Protein AF-A0A1B8UJ63-F1 (afdb_monomer_lite)

pLDDT: mean 90.49, std 11.65, range [42.25, 98.75]

Secondary structure (DSSP, 8-state):
-BTTTTBEEE--SS-S--EEE-HHHHHHHHTT-S-B-TTSPBBPS----SS-PPBTTS-HHHHTSPPPP--S-S-EE-HHHHGGGS-HHHHHHHHHHHHHHHHHHH-EETTT--HHHHHHHHHHHEE-SS---SHHHHHHHHHHHHTT-EEEEEEEE-GGG-EEETTEEEEEEEEEEEEEE-SSTT--STTTSS--TTB-------BT-EEEEEEEEEEE--SS-TTTT-EEETT--TTBTTSEEEEE--

Structure (mmCIF, N/CA/C/O backbone):
data_AF-A0A1B8UJ63-F1
#
_entry.id   AF-A0A1B8UJ63-F1
#
loop_
_atom_site.group_PDB
_atom_site.id
_atom_site.type_symbol
_atom_site.label_atom_id
_atom_site.label_alt_id
_atom_site.label_comp_id
_atom_site.label_asym_id
_atom_site.label_entity_id
_atom_site.label_seq_id
_atom_site.pdbx_PDB_ins_code
_atom_site.Cartn_x
_atom_site.Cartn_y
_atom_site.Cartn_z
_atom_site.occupancy
_atom_site.B_iso_or_equiv
_atom_site.auth_seq_id
_atom_site.auth_comp_id
_atom_site.auth_asym_id
_atom_site.auth_atom_id
_atom_site.pdbx_PDB_model_num
ATOM 1 N N . MET A 1 1 ? 30.606 -6.209 5.013 1.00 42.25 1 MET A N 1
ATOM 2 C CA . MET A 1 1 ? 30.336 -7.626 4.690 1.00 42.25 1 MET A CA 1
ATOM 3 C C . MET A 1 1 ? 29.459 -8.193 5.791 1.00 42.25 1 MET A C 1
ATOM 5 O O . MET A 1 1 ? 29.717 -7.874 6.942 1.00 42.25 1 MET A O 1
ATOM 9 N N . SER A 1 2 ? 28.414 -8.959 5.465 1.00 42.31 2 SER A N 1
ATOM 10 C CA . SER A 1 2 ? 27.745 -9.794 6.472 1.00 42.31 2 SER A CA 1
ATOM 11 C C . SER A 1 2 ? 28.530 -11.100 6.554 1.00 42.31 2 SER A C 1
ATOM 13 O O . SER A 1 2 ? 28.512 -11.878 5.601 1.00 42.31 2 SER A O 1
ATOM 15 N N . GLU A 1 3 ? 29.250 -11.318 7.656 1.00 49.53 3 GLU A N 1
ATOM 16 C CA . GLU A 1 3 ? 30.060 -12.531 7.875 1.00 49.53 3 GLU A CA 1
ATOM 17 C C . GLU A 1 3 ? 29.228 -13.822 7.831 1.00 49.53 3 GLU A C 1
ATOM 19 O O . GLU A 1 3 ? 29.763 -14.895 7.587 1.00 49.53 3 GLU A O 1
ATOM 24 N N . THR A 1 4 ? 27.906 -13.731 7.998 1.00 54.69 4 THR A N 1
ATOM 25 C CA . THR A 1 4 ? 27.000 -14.887 8.031 1.00 54.69 4 THR A CA 1
ATOM 26 C C . THR A 1 4 ? 26.476 -15.307 6.651 1.00 54.69 4 THR A C 1
ATOM 28 O O . THR A 1 4 ? 25.941 -16.403 6.526 1.00 54.69 4 THR A O 1
ATOM 31 N N . LEU A 1 5 ? 26.597 -14.463 5.617 1.00 56.84 5 LEU A N 1
ATOM 32 C CA . LEU A 1 5 ? 25.981 -14.701 4.296 1.00 56.84 5 LEU A CA 1
ATOM 33 C C . LEU A 1 5 ? 26.980 -14.780 3.134 1.00 56.84 5 LEU A C 1
ATOM 35 O O . LEU A 1 5 ? 26.560 -15.024 2.007 1.00 56.84 5 LEU A O 1
ATOM 39 N N . ASN A 1 6 ? 28.274 -14.528 3.379 1.00 62.66 6 ASN A N 1
ATOM 40 C CA . ASN A 1 6 ? 29.306 -14.366 2.341 1.00 62.66 6 ASN A CA 1
ATOM 41 C C . ASN A 1 6 ? 28.842 -13.488 1.154 1.00 62.66 6 ASN A C 1
ATOM 43 O O . ASN A 1 6 ? 29.204 -13.710 0.001 1.00 62.66 6 ASN A O 1
ATOM 47 N N . ALA A 1 7 ? 27.980 -12.509 1.444 1.00 63.62 7 ALA A N 1
ATOM 48 C CA . ALA A 1 7 ? 27.286 -11.695 0.460 1.00 63.62 7 ALA A CA 1
ATOM 49 C C . ALA A 1 7 ? 27.733 -10.237 0.571 1.00 63.62 7 ALA A C 1
ATOM 51 O O . ALA A 1 7 ? 27.917 -9.688 1.669 1.00 63.62 7 ALA A O 1
ATOM 52 N N . ALA A 1 8 ? 27.884 -9.594 -0.584 1.00 63.59 8 ALA A N 1
ATOM 53 C CA . ALA A 1 8 ? 28.143 -8.167 -0.644 1.00 63.59 8 ALA A CA 1
ATOM 54 C C . ALA A 1 8 ? 26.842 -7.408 -0.355 1.00 63.59 8 ALA A C 1
ATOM 56 O O . ALA A 1 8 ? 25.814 -7.651 -0.985 1.00 63.59 8 ALA A O 1
ATOM 57 N N . VAL A 1 9 ? 26.901 -6.472 0.594 1.00 59.69 9 VAL A N 1
ATOM 58 C CA . VAL A 1 9 ? 25.814 -5.528 0.872 1.00 59.69 9 VAL A CA 1
ATOM 59 C C . VAL A 1 9 ? 26.233 -4.184 0.299 1.00 59.69 9 VAL A C 1
ATOM 61 O O . VAL A 1 9 ? 27.229 -3.614 0.747 1.00 59.69 9 VAL A O 1
ATOM 64 N N . LYS A 1 10 ? 25.493 -3.682 -0.693 1.00 61.59 10 LYS A N 1
ATOM 65 C CA . LYS A 1 10 ? 25.669 -2.320 -1.215 1.00 61.59 10 LYS A CA 1
ATOM 66 C C . LYS A 1 10 ? 24.587 -1.416 -0.634 1.00 61.59 10 LYS A C 1
ATOM 68 O O . LYS A 1 10 ? 23.401 -1.711 -0.753 1.00 61.59 10 LYS A O 1
ATOM 73 N N . TRP A 1 11 ? 25.016 -0.325 -0.005 1.00 50.44 11 TRP A N 1
ATOM 74 C CA . TRP A 1 11 ? 24.143 0.702 0.557 1.00 50.44 11 TRP A CA 1
ATOM 75 C C . TRP A 1 11 ? 24.471 2.035 -0.115 1.00 50.44 11 TRP A C 1
ATOM 77 O O . TRP A 1 11 ? 25.609 2.485 -0.022 1.00 50.44 11 TRP A O 1
ATOM 87 N N . ASP A 1 12 ? 23.511 2.647 -0.813 1.00 49.91 12 ASP A N 1
ATOM 88 C CA . ASP A 1 12 ? 23.740 3.919 -1.527 1.00 49.91 12 ASP A CA 1
ATOM 89 C C . ASP A 1 12 ? 23.252 5.165 -0.762 1.00 49.91 12 ASP A C 1
ATOM 91 O O . ASP A 1 12 ? 23.318 6.285 -1.267 1.00 49.91 12 ASP A O 1
ATOM 95 N N . GLY A 1 13 ? 22.767 4.985 0.472 1.00 45.41 13 GLY A N 1
ATOM 96 C CA . GLY A 1 13 ? 22.325 6.070 1.348 1.00 45.41 13 GLY A CA 1
ATOM 97 C C . GLY A 1 13 ? 21.061 6.816 0.903 1.00 45.41 13 GLY A C 1
ATOM 98 O O . GLY A 1 13 ? 20.631 7.717 1.623 1.00 45.41 13 GLY A O 1
ATOM 99 N N . LYS A 1 14 ? 20.445 6.457 -0.235 1.00 48.66 14 LYS A N 1
ATOM 100 C CA . LYS A 1 14 ? 19.261 7.131 -0.799 1.00 48.66 14 LYS A CA 1
ATOM 101 C C . LYS A 1 14 ? 18.106 6.193 -1.200 1.00 48.66 14 LYS A C 1
ATOM 103 O O . LYS A 1 14 ? 17.031 6.699 -1.511 1.00 48.66 14 LYS A O 1
ATOM 108 N N . VAL A 1 15 ? 18.272 4.866 -1.174 1.00 51.16 15 VAL A N 1
ATOM 109 C CA . VAL A 1 15 ? 17.303 3.908 -1.763 1.00 51.16 15 VAL A CA 1
ATOM 110 C C . VAL A 1 15 ? 16.283 3.226 -0.844 1.00 51.16 15 VAL A C 1
ATOM 112 O O . VAL A 1 15 ? 16.525 2.896 0.315 1.00 51.16 15 VAL A O 1
ATOM 115 N N . SER A 1 16 ? 15.153 2.893 -1.482 1.00 54.84 16 SER A N 1
ATOM 116 C CA . SER A 1 16 ? 14.068 2.007 -1.039 1.00 54.84 16 SER A CA 1
ATOM 117 C C . SER A 1 16 ? 14.375 0.495 -1.126 1.00 54.84 16 SER A C 1
ATOM 119 O O . SER A 1 16 ? 13.520 -0.300 -0.718 1.00 54.84 16 SER A O 1
ATOM 121 N N . TYR A 1 17 ? 15.542 0.091 -1.647 1.00 60.25 17 TYR A N 1
ATOM 122 C CA . TYR A 1 17 ? 15.912 -1.302 -1.948 1.00 60.25 17 TYR A CA 1
ATOM 123 C C . TYR A 1 17 ? 17.310 -1.645 -1.417 1.00 60.25 17 TYR A C 1
ATOM 125 O O . TYR A 1 17 ? 18.222 -0.831 -1.495 1.00 60.25 17 TYR A O 1
ATOM 133 N N . ILE A 1 18 ? 17.487 -2.858 -0.886 1.00 65.50 18 ILE A N 1
ATOM 134 C CA . ILE A 1 18 ? 18.788 -3.388 -0.455 1.00 65.50 18 ILE A CA 1
ATOM 135 C C . ILE A 1 18 ? 19.063 -4.640 -1.280 1.00 65.50 18 ILE A C 1
ATOM 137 O O . ILE A 1 18 ? 18.298 -5.600 -1.198 1.00 65.50 18 ILE A O 1
ATOM 141 N N . ASN A 1 19 ? 20.166 -4.637 -2.029 1.00 69.06 19 ASN A N 1
ATOM 142 C CA . ASN A 1 19 ? 20.606 -5.802 -2.790 1.00 69.06 19 ASN A CA 1
ATOM 143 C C . ASN A 1 19 ? 21.630 -6.586 -1.975 1.00 69.06 19 ASN A C 1
ATOM 145 O O . ASN A 1 19 ? 22.683 -6.061 -1.602 1.00 69.06 19 ASN A O 1
ATOM 149 N N . ILE A 1 20 ? 21.290 -7.841 -1.695 1.00 71.56 20 ILE A N 1
ATOM 150 C CA . ILE A 1 20 ? 22.174 -8.817 -1.066 1.00 71.56 20 ILE A CA 1
ATOM 151 C C . ILE A 1 20 ? 22.446 -9.882 -2.119 1.00 71.56 20 ILE A C 1
ATOM 153 O O . ILE A 1 20 ? 21.544 -10.633 -2.486 1.00 71.56 20 ILE A O 1
ATOM 157 N N . THR A 1 21 ? 23.684 -9.926 -2.604 1.00 76.94 21 THR A N 1
ATOM 158 C CA . THR A 1 21 ? 24.072 -10.795 -3.718 1.00 76.94 21 THR A CA 1
ATOM 159 C C . THR A 1 21 ? 25.184 -11.741 -3.288 1.00 76.94 21 THR A C 1
ATOM 161 O O . THR A 1 21 ? 26.206 -11.296 -2.755 1.00 76.94 21 THR A O 1
ATOM 164 N N . SER A 1 22 ? 24.990 -13.041 -3.530 1.00 83.88 22 SER A N 1
ATOM 165 C CA . SER A 1 22 ? 26.043 -14.046 -3.365 1.00 83.88 22 SER A CA 1
ATOM 166 C C . SER A 1 22 ? 26.978 -14.061 -4.587 1.00 83.88 22 SER A C 1
ATOM 168 O O . SER A 1 22 ? 26.548 -13.687 -5.685 1.00 83.88 22 SER A O 1
ATOM 170 N N . PRO A 1 23 ? 28.240 -14.506 -4.446 1.00 86.12 23 PRO A N 1
ATOM 171 C CA . PRO A 1 23 ? 29.169 -14.616 -5.572 1.00 86.12 23 PRO A CA 1
ATOM 172 C C . PRO A 1 23 ? 28.632 -15.483 -6.719 1.00 86.12 23 PRO A C 1
ATOM 174 O O . PRO A 1 23 ? 28.793 -15.138 -7.888 1.00 86.12 23 PRO A O 1
ATOM 177 N N . GLU A 1 24 ? 27.932 -16.575 -6.399 1.00 86.50 24 GLU A N 1
ATOM 178 C CA . GLU A 1 24 ? 27.347 -17.477 -7.397 1.00 86.50 24 GLU A CA 1
ATOM 179 C C . GLU A 1 24 ? 26.238 -16.792 -8.199 1.00 86.50 24 GLU A C 1
ATOM 181 O O . GLU A 1 24 ? 26.101 -17.024 -9.400 1.00 86.50 24 GLU A O 1
ATOM 186 N N . TYR A 1 25 ? 25.436 -15.940 -7.552 1.00 86.75 25 TYR A N 1
ATOM 187 C CA . TYR A 1 25 ? 24.414 -15.168 -8.248 1.00 86.75 25 TYR A CA 1
ATOM 188 C C . TYR A 1 25 ? 25.036 -14.049 -9.089 1.00 86.75 25 TYR A C 1
ATOM 190 O O . TYR A 1 25 ? 24.610 -13.838 -10.221 1.00 86.75 25 TYR A O 1
ATOM 198 N N . GLN A 1 26 ? 26.088 -13.385 -8.597 1.00 86.88 26 GLN A N 1
ATOM 199 C CA . GLN A 1 26 ? 26.805 -12.374 -9.379 1.00 86.88 26 GLN A CA 1
ATOM 200 C C . GLN A 1 26 ? 27.381 -12.966 -10.673 1.00 86.88 26 GLN A C 1
ATOM 202 O O . GLN A 1 26 ? 27.222 -12.368 -11.731 1.00 86.88 26 GLN A O 1
ATOM 207 N N . ALA A 1 27 ? 27.932 -14.182 -10.628 1.00 89.00 27 ALA A N 1
ATOM 208 C CA . ALA A 1 27 ? 28.416 -14.867 -11.827 1.00 89.00 27 ALA A CA 1
ATOM 209 C C . ALA A 1 27 ? 27.309 -15.086 -12.879 1.00 89.00 27 ALA A C 1
ATOM 211 O O . ALA A 1 27 ? 27.566 -14.991 -14.078 1.00 89.00 27 ALA A O 1
ATOM 212 N N . LYS A 1 28 ? 26.059 -15.334 -12.454 1.00 88.75 28 LYS A N 1
ATOM 213 C CA . LYS A 1 28 ? 24.907 -15.439 -13.370 1.00 88.75 28 LYS A CA 1
ATOM 214 C C . LYS A 1 28 ? 24.564 -14.104 -14.025 1.00 88.75 28 LYS A C 1
ATOM 216 O O . LYS A 1 28 ? 24.202 -14.097 -15.205 1.00 88.75 28 LYS A O 1
ATOM 221 N N . VAL A 1 29 ? 24.665 -13.011 -13.265 1.00 87.94 29 VAL A N 1
ATOM 222 C CA . VAL A 1 29 ? 24.462 -11.639 -13.756 1.00 87.94 29 VAL A CA 1
ATOM 223 C C . VAL A 1 29 ? 25.537 -11.294 -14.785 1.00 87.94 29 VAL A C 1
ATOM 225 O O . VAL A 1 29 ? 25.203 -10.887 -15.893 1.00 87.94 29 VAL A O 1
ATOM 228 N N . ASP A 1 30 ? 26.807 -11.542 -14.462 1.00 88.75 30 ASP A N 1
ATOM 229 C CA . ASP A 1 30 ? 27.948 -11.232 -15.333 1.00 88.75 30 ASP A CA 1
ATOM 230 C C . ASP A 1 30 ? 27.931 -12.067 -16.625 1.00 88.75 30 ASP A C 1
ATOM 232 O O . ASP A 1 30 ? 28.298 -11.582 -17.693 1.00 88.75 30 ASP A O 1
ATOM 236 N N . ALA A 1 31 ? 27.440 -13.308 -16.551 1.00 90.44 31 ALA A N 1
ATOM 237 C CA . ALA A 1 31 ? 27.240 -14.177 -17.709 1.00 90.44 31 ALA A CA 1
ATOM 238 C C . ALA A 1 31 ? 26.003 -13.813 -18.561 1.00 90.44 31 ALA A C 1
ATOM 240 O O . ALA A 1 31 ? 25.742 -14.478 -19.563 1.00 90.44 31 ALA A O 1
ATOM 241 N N . GLY A 1 32 ? 25.203 -12.815 -18.162 1.00 86.44 32 GLY A N 1
ATOM 242 C CA . GLY A 1 32 ? 23.981 -12.412 -18.870 1.00 86.44 32 GLY A CA 1
ATOM 243 C C . GLY A 1 32 ? 22.853 -13.449 -18.823 1.00 86.44 32 GLY A C 1
ATOM 244 O O . GLY A 1 32 ? 21.920 -13.388 -19.622 1.00 86.44 32 GLY A O 1
ATOM 245 N N . THR A 1 33 ? 22.927 -14.416 -17.903 1.00 89.56 33 THR A N 1
ATOM 246 C CA . THR A 1 33 ? 21.927 -15.497 -17.776 1.00 89.56 33 THR A CA 1
ATOM 247 C C . THR A 1 33 ? 20.678 -15.075 -17.004 1.00 89.56 33 THR A C 1
ATOM 249 O O . THR A 1 33 ? 19.653 -15.750 -17.073 1.00 89.56 33 THR A O 1
ATOM 252 N N . VAL A 1 34 ? 20.756 -13.948 -16.293 1.00 91.88 34 VAL A N 1
ATOM 253 C CA . VAL A 1 34 ? 19.632 -13.289 -15.623 1.00 91.88 34 VAL A CA 1
ATOM 254 C C . VAL A 1 34 ? 19.530 -11.850 -16.111 1.00 91.88 34 VAL A C 1
ATOM 256 O O . VAL A 1 34 ? 20.538 -11.187 -16.353 1.00 91.88 34 VAL A O 1
ATOM 259 N N . THR A 1 35 ? 18.304 -11.357 -16.256 1.00 92.44 35 THR A N 1
ATOM 260 C CA . THR A 1 35 ? 18.041 -9.952 -16.580 1.00 92.44 35 THR A CA 1
ATOM 261 C C . THR A 1 35 ? 17.519 -9.260 -15.336 1.00 92.44 35 THR A C 1
ATOM 263 O O . THR A 1 35 ? 16.637 -9.793 -14.664 1.00 92.44 35 THR A O 1
ATOM 266 N N . LEU A 1 36 ? 18.065 -8.086 -15.025 1.00 92.00 36 LEU A N 1
ATOM 267 C CA . LEU A 1 36 ? 17.683 -7.309 -13.852 1.00 92.00 36 LEU A CA 1
ATOM 268 C C . LEU A 1 36 ? 16.967 -6.019 -14.258 1.00 92.00 36 LEU A C 1
ATOM 270 O O . LEU A 1 36 ? 17.241 -5.462 -15.322 1.00 92.00 36 LEU A O 1
ATOM 274 N N . ASP A 1 37 ? 16.079 -5.533 -13.396 1.00 91.38 37 ASP A N 1
ATOM 275 C CA . ASP A 1 37 ? 15.555 -4.172 -13.482 1.00 91.38 37 ASP A CA 1
ATOM 276 C C . ASP A 1 37 ? 16.576 -3.130 -12.978 1.00 91.38 37 ASP A C 1
ATOM 278 O O . ASP A 1 37 ? 17.682 -3.453 -12.533 1.00 91.38 37 ASP A O 1
ATOM 282 N N . VAL A 1 38 ? 16.195 -1.849 -13.017 1.00 89.12 38 VAL A N 1
ATOM 283 C CA . VAL A 1 38 ? 17.058 -0.732 -12.585 1.00 89.12 38 VAL A CA 1
ATOM 284 C C . VAL A 1 38 ? 17.324 -0.695 -11.070 1.00 89.12 38 VAL A C 1
ATOM 286 O O . VAL A 1 38 ? 18.160 0.088 -10.617 1.00 89.12 38 VAL A O 1
ATOM 289 N N . TRP A 1 39 ? 16.647 -1.536 -10.283 1.00 88.50 39 TRP A N 1
ATOM 290 C CA . TRP A 1 39 ? 16.897 -1.738 -8.853 1.00 88.50 39 TRP A CA 1
ATOM 291 C C . TRP A 1 39 ? 17.639 -3.045 -8.563 1.00 88.50 39 TRP A C 1
ATOM 293 O O . TRP A 1 39 ? 17.928 -3.322 -7.401 1.00 88.50 39 TRP A O 1
ATOM 303 N N . GLY A 1 40 ? 18.005 -3.826 -9.582 1.00 89.00 40 GLY A N 1
ATOM 304 C CA . GLY A 1 40 ? 18.711 -5.096 -9.426 1.00 89.00 40 GLY A CA 1
ATOM 305 C C . GLY A 1 40 ? 17.805 -6.291 -9.115 1.00 89.00 40 GLY A C 1
ATOM 306 O O . GLY A 1 40 ? 18.315 -7.336 -8.710 1.00 89.00 40 GLY A O 1
ATOM 307 N N . ARG A 1 41 ? 16.483 -6.171 -9.288 1.00 90.50 41 ARG A N 1
ATOM 308 C CA . ARG A 1 41 ? 15.538 -7.287 -9.129 1.00 90.50 41 ARG A CA 1
ATOM 309 C C . ARG A 1 41 ? 15.478 -8.120 -10.399 1.00 90.50 41 ARG A C 1
ATOM 311 O O . ARG A 1 41 ? 15.477 -7.582 -11.502 1.00 90.50 41 ARG A O 1
ATOM 318 N N . GLU A 1 42 ? 15.381 -9.432 -10.240 1.00 93.69 42 GLU A N 1
ATOM 319 C CA . GLU A 1 42 ? 15.329 -10.363 -11.364 1.00 93.69 42 GLU A CA 1
ATOM 320 C C . GLU A 1 42 ? 13.996 -10.276 -12.127 1.00 93.69 42 GLU A C 1
ATOM 322 O O . GLU A 1 42 ? 12.908 -10.324 -11.541 1.00 93.69 42 GLU A O 1
ATOM 327 N N . LEU A 1 43 ? 14.094 -10.170 -13.451 1.00 95.00 43 LEU A N 1
ATOM 328 C CA . LEU A 1 43 ? 12.975 -10.302 -14.375 1.00 95.00 43 LEU A CA 1
ATOM 329 C C . LEU A 1 43 ? 12.759 -11.771 -14.725 1.00 95.00 43 LEU A C 1
ATOM 331 O O . LEU A 1 43 ? 13.707 -12.541 -14.890 1.00 95.00 43 LEU A O 1
ATOM 335 N N . ARG A 1 44 ? 11.506 -12.151 -14.980 1.00 94.81 44 ARG A N 1
ATOM 336 C CA . ARG A 1 44 ? 11.228 -13.480 -15.526 1.00 94.81 44 ARG A CA 1
ATOM 337 C C . ARG A 1 44 ? 11.873 -13.652 -16.894 1.00 94.81 44 ARG A C 1
ATOM 339 O O . ARG A 1 44 ? 11.750 -12.779 -17.755 1.00 94.81 44 ARG A O 1
ATOM 346 N N . ALA A 1 45 ? 12.398 -14.851 -17.140 1.00 91.50 45 ALA A N 1
ATOM 347 C CA . ALA A 1 45 ? 12.945 -15.242 -18.439 1.00 91.50 45 ALA A CA 1
ATOM 348 C C . ALA A 1 45 ? 11.935 -15.105 -19.596 1.00 91.50 45 ALA A C 1
ATOM 350 O O . ALA A 1 45 ? 12.320 -14.852 -20.734 1.00 91.50 45 ALA A O 1
ATOM 351 N N . LYS A 1 46 ? 10.630 -15.266 -19.324 1.00 92.56 46 LYS A N 1
ATOM 352 C CA . LYS A 1 46 ? 9.557 -15.072 -20.311 1.00 92.56 46 LYS A CA 1
ATOM 353 C C . LYS A 1 46 ? 8.711 -13.852 -19.950 1.00 92.56 46 LYS A C 1
ATOM 355 O O . LYS A 1 46 ? 7.967 -13.887 -18.975 1.00 92.56 46 LYS A O 1
ATOM 360 N N . GLN A 1 47 ? 8.770 -12.819 -20.788 1.00 93.75 47 GLN A N 1
ATOM 361 C CA . GLN A 1 47 ? 7.954 -11.602 -20.694 1.00 93.75 47 GLN A CA 1
ATOM 362 C C . GLN A 1 47 ? 6.716 -11.704 -21.602 1.00 93.75 47 GLN A C 1
ATOM 364 O O . GLN A 1 47 ? 6.604 -11.027 -22.619 1.00 93.75 47 GLN A O 1
ATOM 369 N N . ASN A 1 48 ? 5.788 -12.607 -21.276 1.00 93.38 48 ASN A N 1
ATOM 370 C CA . ASN A 1 48 ? 4.599 -12.886 -22.098 1.00 93.38 48 ASN A CA 1
ATOM 371 C C . ASN A 1 48 ? 3.373 -12.010 -21.762 1.00 93.38 48 ASN A C 1
ATOM 373 O O . ASN A 1 48 ? 2.299 -12.210 -22.333 1.00 93.38 48 ASN A O 1
ATOM 377 N N . SER A 1 49 ? 3.512 -11.043 -20.854 1.00 94.75 49 SER A N 1
ATOM 378 C CA . SER A 1 49 ? 2.441 -10.112 -20.502 1.00 94.75 49 SER A CA 1
ATOM 379 C C . SER A 1 49 ? 2.412 -8.917 -21.452 1.00 94.75 49 SER A C 1
ATOM 381 O O . SER A 1 49 ? 3.431 -8.300 -21.752 1.00 94.75 49 SER A O 1
ATOM 383 N N . LYS A 1 50 ? 1.212 -8.550 -21.918 1.00 93.94 50 LYS A N 1
ATOM 384 C CA . LYS A 1 50 ? 1.010 -7.313 -22.691 1.00 93.94 50 LYS A CA 1
ATOM 385 C C . LYS A 1 50 ? 0.885 -6.074 -21.805 1.00 93.94 50 LYS A C 1
ATOM 387 O O . LYS A 1 50 ? 0.922 -4.976 -22.352 1.00 93.94 50 LYS A O 1
ATOM 392 N N . GLU A 1 51 ? 0.702 -6.265 -20.503 1.00 95.00 51 GLU A N 1
ATOM 393 C CA . GLU A 1 51 ? 0.393 -5.215 -19.529 1.00 95.00 51 GLU A CA 1
ATOM 394 C C . GLU A 1 51 ? 1.572 -4.919 -18.599 1.00 95.00 51 GLU A C 1
ATOM 396 O O . GLU A 1 51 ? 1.895 -3.763 -18.347 1.00 95.00 51 GLU A O 1
ATOM 401 N N . TRP A 1 52 ? 2.226 -5.971 -18.114 1.00 95.94 52 TRP A N 1
ATOM 402 C CA . TRP A 1 52 ? 3.128 -5.928 -16.968 1.00 95.94 52 TRP A CA 1
ATOM 403 C C . TRP A 1 52 ? 4.549 -6.305 -17.365 1.00 95.94 52 TRP A C 1
ATOM 405 O O . TRP A 1 52 ? 4.736 -7.234 -18.152 1.00 95.94 52 TRP A O 1
ATOM 415 N N . THR A 1 53 ? 5.534 -5.672 -16.735 1.00 95.00 53 THR A N 1
ATOM 416 C CA . THR A 1 53 ? 6.875 -6.253 -16.622 1.00 95.00 53 THR A CA 1
ATOM 417 C C . THR A 1 53 ? 6.822 -7.342 -15.554 1.00 95.00 53 THR A C 1
ATOM 419 O O . THR A 1 53 ? 6.419 -7.096 -14.417 1.00 95.00 53 THR A O 1
ATOM 422 N N . LEU A 1 54 ? 7.153 -8.576 -15.932 1.00 95.62 54 LEU A N 1
ATOM 423 C CA . LEU A 1 54 ? 7.020 -9.730 -15.052 1.00 95.62 54 LEU A CA 1
ATOM 424 C C . LEU A 1 54 ? 8.289 -9.931 -14.225 1.00 95.62 54 LEU A C 1
ATOM 426 O O . LEU A 1 54 ? 9.358 -10.200 -14.778 1.00 95.62 54 LEU A O 1
ATOM 430 N N . MET A 1 55 ? 8.137 -9.871 -12.906 1.00 95.44 55 MET A N 1
ATOM 431 C CA . MET A 1 55 ? 9.210 -10.067 -11.933 1.00 95.44 55 MET A CA 1
ATOM 432 C C . MET A 1 55 ? 9.278 -11.531 -11.492 1.00 95.44 55 MET A C 1
ATOM 434 O O . MET A 1 55 ? 8.248 -12.212 -11.398 1.00 95.44 55 MET A O 1
ATOM 438 N N . SER A 1 56 ? 10.487 -12.034 -11.237 1.00 94.50 56 SER A N 1
ATOM 439 C CA . SER A 1 56 ? 10.712 -13.425 -10.811 1.00 94.50 56 SER A CA 1
ATOM 440 C C . SER A 1 56 ? 10.122 -13.724 -9.434 1.00 94.50 56 SER A C 1
ATOM 442 O O . SER A 1 56 ? 9.706 -14.849 -9.169 1.00 94.50 56 SER A O 1
ATOM 444 N N . ASP A 1 57 ? 10.058 -12.710 -8.570 1.00 91.94 57 ASP A N 1
ATOM 445 C CA . ASP A 1 57 ? 9.583 -12.793 -7.189 1.00 91.94 57 ASP A CA 1
ATOM 446 C C . ASP A 1 57 ? 8.081 -12.495 -7.021 1.00 91.94 57 ASP A C 1
ATOM 448 O O . ASP A 1 57 ? 7.541 -12.665 -5.925 1.00 91.94 57 ASP A O 1
ATOM 452 N N . THR A 1 58 ? 7.387 -12.094 -8.092 1.00 94.19 58 THR A N 1
ATOM 453 C CA . THR A 1 58 ? 5.954 -11.768 -8.068 1.00 94.19 58 THR A CA 1
ATOM 454 C C . THR A 1 58 ? 5.119 -12.932 -8.623 1.00 94.19 58 THR A C 1
ATOM 456 O O . THR A 1 58 ? 5.282 -13.291 -9.792 1.00 94.19 58 THR A O 1
ATOM 459 N N . PRO A 1 59 ? 4.197 -13.529 -7.840 1.00 93.94 59 PRO A N 1
ATOM 460 C CA . PRO A 1 59 ? 3.327 -14.618 -8.302 1.00 93.94 59 PRO A CA 1
ATOM 461 C C . PRO A 1 59 ? 2.347 -14.219 -9.423 1.00 93.94 59 PRO A C 1
ATOM 463 O O . PRO A 1 59 ? 1.910 -13.075 -9.503 1.00 93.94 59 PRO A O 1
ATOM 466 N N . ASP A 1 60 ? 1.927 -15.174 -10.263 1.00 94.19 60 ASP A N 1
ATOM 467 C CA . ASP A 1 60 ? 1.037 -14.912 -11.414 1.00 94.19 60 ASP A CA 1
ATOM 468 C C . ASP A 1 60 ? -0.314 -14.307 -11.046 1.00 94.19 60 ASP A C 1
ATOM 470 O O . ASP A 1 60 ? -0.787 -13.378 -11.702 1.00 94.19 60 ASP A O 1
ATOM 474 N N . ASN A 1 61 ? -0.935 -14.809 -9.980 1.00 94.56 61 ASN A N 1
ATOM 475 C CA . ASN A 1 61 ? -2.235 -14.322 -9.533 1.00 94.56 61 ASN A CA 1
ATOM 476 C C . ASN A 1 61 ? -2.194 -12.829 -9.166 1.00 94.56 61 ASN A C 1
ATOM 478 O O . ASN A 1 61 ? -3.188 -12.135 -9.374 1.00 94.56 61 ASN A O 1
ATOM 482 N N . VAL A 1 62 ? -1.047 -12.305 -8.722 1.00 95.81 62 VAL A N 1
ATOM 483 C CA . VAL A 1 62 ? -0.867 -10.876 -8.438 1.00 95.81 62 VAL A CA 1
ATOM 484 C C . VAL A 1 62 ? -1.102 -10.039 -9.688 1.00 95.81 62 VAL A C 1
ATOM 486 O O . VAL A 1 62 ? -1.723 -8.991 -9.585 1.00 95.81 62 VAL A O 1
ATOM 489 N N . TYR A 1 63 ? -0.704 -10.497 -10.877 1.00 95.44 63 TYR A N 1
ATOM 490 C CA . TYR A 1 63 ? -0.928 -9.782 -12.140 1.00 95.44 63 TYR A CA 1
ATOM 491 C C . TYR A 1 63 ? -2.377 -9.847 -12.646 1.00 95.44 63 TYR A C 1
ATOM 493 O O . TYR A 1 63 ? -2.757 -9.060 -13.513 1.00 95.44 63 TYR A O 1
ATOM 501 N N . THR A 1 64 ? -3.193 -10.742 -12.081 1.00 94.19 64 THR A N 1
ATOM 502 C CA . THR A 1 64 ? -4.618 -10.905 -12.423 1.00 94.19 64 THR A CA 1
ATOM 503 C C . THR A 1 64 ? -5.565 -10.065 -11.567 1.00 94.19 64 THR A C 1
ATOM 505 O O . THR A 1 64 ? -6.770 -10.059 -11.824 1.00 94.19 64 THR A O 1
ATOM 508 N N . ILE A 1 65 ? -5.044 -9.343 -10.565 1.00 95.00 65 ILE A N 1
ATOM 509 C CA . ILE A 1 65 ? -5.844 -8.420 -9.754 1.00 95.00 65 ILE A CA 1
ATOM 510 C C . ILE A 1 65 ? -6.489 -7.386 -10.676 1.00 95.00 65 ILE A C 1
ATOM 512 O O . ILE A 1 65 ? -5.808 -6.736 -11.479 1.00 95.00 65 ILE A O 1
ATOM 516 N N . LYS A 1 66 ? -7.815 -7.265 -10.566 1.00 92.56 66 LYS A N 1
ATOM 517 C CA . LYS A 1 66 ? -8.613 -6.361 -11.390 1.00 92.56 66 LYS A CA 1
ATOM 518 C C . LYS A 1 66 ? -8.214 -4.916 -11.113 1.00 92.56 66 LYS A C 1
ATOM 520 O O . LYS A 1 66 ? -8.224 -4.491 -9.962 1.00 92.56 66 LYS A O 1
ATOM 525 N N . LYS A 1 67 ? -7.963 -4.156 -12.181 1.00 90.06 67 LYS A N 1
ATOM 526 C CA . LYS A 1 67 ? -7.912 -2.692 -12.113 1.00 90.06 67 LYS A CA 1
ATOM 527 C C . LYS A 1 67 ? -9.294 -2.198 -11.683 1.00 90.06 67 LYS A C 1
ATOM 529 O O . LYS A 1 67 ? -10.294 -2.581 -12.293 1.00 90.06 67 LYS A O 1
ATOM 534 N N . TYR A 1 68 ? -9.366 -1.377 -10.642 1.00 79.38 68 TYR A N 1
ATOM 535 C CA . TYR A 1 68 ? -10.613 -0.723 -10.253 1.00 79.38 68 TYR A CA 1
ATOM 536 C C . TYR A 1 68 ? -10.644 0.712 -10.780 1.00 79.38 68 TYR A C 1
ATOM 538 O O . TYR A 1 68 ? -9.610 1.336 -11.010 1.00 79.38 68 TYR A O 1
ATOM 546 N N . MET A 1 69 ? -11.851 1.213 -11.035 1.00 73.69 69 MET A N 1
ATOM 547 C CA . MET A 1 69 ? -12.053 2.489 -11.713 1.00 73.69 69 MET A CA 1
ATOM 548 C C . MET A 1 69 ? -12.378 3.601 -10.716 1.00 73.69 69 MET A C 1
ATOM 550 O O . MET A 1 69 ? -13.310 3.489 -9.911 1.00 73.69 69 MET A O 1
ATOM 554 N N . ILE A 1 70 ? -11.648 4.706 -10.841 1.00 68.00 70 ILE A N 1
ATOM 555 C CA . ILE A 1 70 ? -11.988 6.002 -10.261 1.00 68.00 70 ILE A CA 1
ATOM 556 C C . ILE A 1 70 ? -12.180 6.942 -11.460 1.00 68.00 70 ILE A C 1
ATOM 558 O O . ILE A 1 70 ? -11.217 7.428 -12.036 1.00 68.00 70 ILE A O 1
ATOM 562 N N . THR A 1 71 ? -13.415 7.058 -11.953 1.00 66.06 71 THR A N 1
ATOM 563 C CA . THR A 1 71 ? -13.699 7.617 -13.284 1.00 66.06 71 THR A CA 1
ATOM 564 C C . THR A 1 71 ? -13.438 9.124 -13.336 1.00 66.06 71 THR A C 1
ATOM 566 O O . THR A 1 71 ? -14.236 9.911 -12.827 1.00 66.06 71 THR A O 1
ATOM 569 N N . HIS A 1 72 ? -12.337 9.527 -13.974 1.00 69.19 72 HIS A N 1
ATOM 570 C CA . HIS A 1 72 ? -11.983 10.938 -14.168 1.00 69.19 72 HIS A CA 1
ATOM 571 C C . HIS A 1 72 ? -11.555 11.280 -15.606 1.00 69.19 72 HIS A C 1
ATOM 573 O O . HIS A 1 72 ? -11.560 12.454 -15.969 1.00 69.19 72 HIS A O 1
ATOM 579 N N . ALA A 1 73 ? -11.194 10.283 -16.422 1.00 77.12 73 ALA A N 1
ATOM 580 C CA . ALA A 1 73 ? -10.788 10.442 -17.822 1.00 77.12 73 ALA A CA 1
ATOM 581 C C . ALA A 1 73 ? -10.912 9.118 -18.607 1.00 77.12 73 ALA A C 1
ATOM 583 O O . ALA A 1 73 ? -11.090 8.061 -18.007 1.00 77.12 73 ALA A O 1
ATOM 584 N N . ASP A 1 74 ? -10.731 9.152 -19.932 1.00 77.69 74 ASP A N 1
ATOM 585 C CA . ASP A 1 74 ? -10.811 7.971 -20.818 1.00 77.69 74 ASP A CA 1
ATOM 586 C C . ASP A 1 74 ? -9.447 7.331 -21.161 1.00 77.69 74 ASP A C 1
ATOM 588 O O . ASP A 1 74 ? -9.375 6.385 -21.941 1.00 77.69 74 ASP A O 1
ATOM 592 N N . GLY A 1 75 ? -8.343 7.834 -20.599 1.00 85.44 75 GLY A N 1
ATOM 593 C CA . GLY A 1 75 ? -6.992 7.366 -20.930 1.00 85.44 75 GLY A CA 1
ATOM 594 C C . GLY A 1 75 ? -6.515 6.155 -20.117 1.00 85.44 75 GLY A C 1
ATOM 595 O O . GLY A 1 75 ? -6.788 6.045 -18.923 1.00 85.44 75 GLY A O 1
ATOM 596 N N . GLU A 1 76 ? -5.702 5.301 -20.738 1.00 92.50 76 GLU A N 1
ATOM 597 C CA . GLU A 1 76 ? -4.984 4.195 -20.093 1.00 92.50 76 GLU A CA 1
ATOM 598 C C . GLU A 1 76 ? -3.527 4.164 -20.573 1.00 92.50 76 GLU A C 1
ATOM 600 O O . GLU A 1 76 ? -3.252 4.299 -21.765 1.00 92.50 76 GLU A O 1
ATOM 605 N N . TYR A 1 77 ? -2.596 3.932 -19.648 1.00 94.19 77 TYR A N 1
ATOM 606 C CA . TYR A 1 77 ? -1.242 3.498 -19.970 1.00 94.19 77 TYR A CA 1
ATOM 607 C C . TYR A 1 77 ? -0.938 2.205 -19.232 1.00 94.19 77 TYR A C 1
ATOM 609 O O . TYR A 1 77 ? -1.080 2.121 -18.010 1.00 94.19 77 TYR A O 1
ATOM 617 N N . LYS A 1 78 ? -0.469 1.220 -19.992 1.00 94.69 78 LYS A N 1
ATOM 618 C CA . LYS A 1 78 ? -0.074 -0.087 -19.475 1.00 94.69 78 LYS A CA 1
ATOM 619 C C . LYS A 1 78 ? 1.187 0.025 -18.641 1.00 94.69 78 LYS A C 1
ATOM 621 O O . LYS A 1 78 ? 2.067 0.809 -18.996 1.00 94.69 78 LYS A O 1
ATOM 626 N N . ALA A 1 79 ? 1.318 -0.786 -17.595 1.00 94.88 79 ALA A N 1
ATOM 627 C CA . ALA A 1 79 ? 2.445 -0.666 -16.668 1.00 94.88 79 ALA A CA 1
ATOM 628 C C . ALA A 1 79 ? 3.820 -0.744 -17.352 1.00 94.88 79 ALA A C 1
ATOM 630 O O . ALA A 1 79 ? 4.687 0.101 -17.122 1.00 94.88 79 ALA A O 1
ATOM 631 N N . LYS A 1 80 ? 3.982 -1.705 -18.272 1.00 93.94 80 LYS A N 1
ATOM 632 C CA . LYS A 1 80 ? 5.224 -1.920 -19.034 1.00 93.94 80 LYS A CA 1
ATOM 633 C C . LYS A 1 80 ? 5.693 -0.694 -19.836 1.00 93.94 80 LYS A C 1
ATOM 635 O O . LYS A 1 80 ? 6.882 -0.561 -20.106 1.00 93.94 80 LYS A O 1
ATOM 640 N N . ASP A 1 81 ? 4.763 0.181 -20.223 1.00 94.69 81 ASP A N 1
ATOM 641 C CA . ASP A 1 81 ? 5.038 1.377 -21.022 1.00 94.69 81 ASP A CA 1
ATOM 642 C C . ASP A 1 81 ? 5.073 2.623 -20.122 1.00 94.69 81 ASP A C 1
ATOM 644 O O . ASP A 1 81 ? 5.887 3.524 -20.324 1.00 94.69 81 ASP A O 1
ATOM 648 N N . TYR A 1 82 ? 4.205 2.665 -19.105 1.00 95.50 82 TYR A N 1
ATOM 649 C CA . TYR A 1 82 ? 4.032 3.804 -18.208 1.00 95.50 82 TYR A CA 1
ATOM 650 C C . TYR A 1 82 ? 5.241 4.034 -17.303 1.00 95.50 82 TYR A C 1
ATOM 652 O O . TYR A 1 82 ? 5.602 5.185 -17.070 1.00 95.50 82 TYR A O 1
ATOM 660 N N . ILE A 1 83 ? 5.910 2.966 -16.856 1.00 94.00 83 ILE A N 1
ATOM 661 C CA . ILE A 1 83 ? 7.122 3.070 -16.034 1.00 94.00 83 ILE A CA 1
ATOM 662 C C . ILE A 1 83 ? 8.212 3.935 -16.689 1.00 94.00 83 ILE A C 1
ATOM 664 O O . ILE A 1 83 ? 8.898 4.679 -15.997 1.00 94.00 83 ILE A O 1
ATOM 668 N N . ASN A 1 84 ? 8.311 3.928 -18.024 1.00 93.44 84 ASN A N 1
ATOM 669 C CA . ASN A 1 84 ? 9.316 4.695 -18.770 1.00 93.44 84 ASN A CA 1
ATOM 670 C C . ASN A 1 84 ? 9.072 6.214 -18.754 1.00 93.44 84 ASN A C 1
ATOM 672 O O . ASN A 1 84 ? 9.898 6.972 -19.255 1.00 93.44 84 ASN A O 1
ATOM 676 N N . LYS A 1 85 ? 7.938 6.674 -18.209 1.00 94.50 85 LYS A N 1
ATOM 677 C CA . LYS A 1 85 ? 7.667 8.102 -17.988 1.00 94.50 85 LYS A CA 1
ATOM 678 C C . LYS A 1 85 ? 8.316 8.646 -16.719 1.00 94.50 85 LYS A C 1
ATOM 680 O O . LYS A 1 85 ? 8.280 9.855 -16.522 1.00 94.50 85 LYS A O 1
ATOM 685 N N . PHE A 1 86 ? 8.876 7.779 -15.881 1.00 94.12 86 PHE A N 1
ATOM 686 C CA . PHE A 1 86 ? 9.478 8.158 -14.615 1.00 94.12 86 PHE A CA 1
ATOM 687 C C . PHE A 1 86 ? 10.980 7.907 -14.633 1.00 94.12 86 PHE A C 1
ATOM 689 O O . PHE A 1 86 ? 11.472 6.898 -15.141 1.00 94.12 86 PHE A O 1
ATOM 696 N N . THR A 1 87 ? 11.708 8.809 -13.998 1.00 94.19 87 THR A N 1
ATOM 697 C CA . THR A 1 87 ? 13.081 8.581 -13.561 1.00 94.19 87 THR A CA 1
ATOM 698 C C . THR A 1 87 ? 13.114 7.617 -12.373 1.00 94.19 87 THR A C 1
ATOM 700 O O . THR A 1 87 ? 12.122 7.416 -11.659 1.00 94.19 87 THR A O 1
ATOM 703 N N . LYS A 1 88 ? 14.288 7.033 -12.115 1.00 92.06 88 LYS A N 1
ATOM 704 C CA . LYS A 1 88 ? 14.489 6.171 -10.946 1.00 92.06 88 LYS A CA 1
ATOM 705 C C . LYS A 1 88 ? 14.234 6.940 -9.646 1.00 92.06 88 LYS A C 1
ATOM 707 O O . LYS A 1 88 ? 13.613 6.405 -8.733 1.00 92.06 88 LYS A O 1
ATOM 712 N N . GLU A 1 89 ? 14.671 8.194 -9.572 1.00 92.38 89 GLU A N 1
ATOM 713 C CA . GLU A 1 89 ? 14.529 9.060 -8.401 1.00 92.38 89 GLU A CA 1
ATOM 714 C C . GLU A 1 89 ? 13.062 9.386 -8.087 1.00 92.38 89 GLU A C 1
ATOM 716 O O . GLU A 1 89 ? 12.675 9.446 -6.917 1.00 92.38 89 GLU A O 1
ATOM 721 N N . GLU A 1 90 ? 12.233 9.589 -9.114 1.00 94.62 90 GLU A N 1
ATOM 722 C CA . GLU A 1 90 ? 10.790 9.788 -8.947 1.00 94.62 90 GLU A CA 1
ATOM 723 C C . GLU A 1 90 ? 10.121 8.514 -8.431 1.00 94.62 90 GLU A C 1
ATOM 725 O O . GLU A 1 90 ? 9.373 8.568 -7.454 1.00 94.62 90 GLU A O 1
ATOM 730 N N . LEU A 1 91 ? 10.446 7.353 -9.007 1.00 94.44 91 LEU A N 1
ATOM 731 C CA . LEU A 1 91 ? 9.913 6.067 -8.549 1.00 94.44 91 LEU A CA 1
ATOM 732 C C . LEU A 1 91 ? 10.356 5.738 -7.119 1.00 94.44 91 LEU A C 1
ATOM 734 O O . LEU A 1 91 ? 9.528 5.327 -6.306 1.00 94.44 91 LEU A O 1
ATOM 738 N N . ASP A 1 92 ? 11.617 5.992 -6.764 1.00 93.81 92 ASP A N 1
ATOM 739 C CA . ASP A 1 92 ? 12.119 5.812 -5.398 1.00 93.81 92 ASP A CA 1
ATOM 740 C C . ASP A 1 92 ? 11.348 6.682 -4.394 1.00 93.81 92 ASP A C 1
ATOM 742 O O . ASP A 1 92 ? 11.036 6.232 -3.284 1.00 93.81 92 ASP A O 1
ATOM 746 N N . ARG A 1 93 ? 10.981 7.907 -4.790 1.00 93.56 93 ARG A N 1
ATOM 747 C CA . ARG A 1 93 ? 10.170 8.821 -3.978 1.00 93.56 93 ARG A CA 1
ATOM 748 C C . ARG A 1 93 ? 8.727 8.346 -3.838 1.00 93.56 93 ARG A C 1
ATOM 750 O O . ARG A 1 93 ? 8.202 8.373 -2.728 1.00 93.56 93 ARG A O 1
ATOM 757 N N . ILE A 1 94 ? 8.106 7.874 -4.919 1.00 95.19 94 ILE A N 1
ATOM 758 C CA . ILE A 1 94 ? 6.755 7.291 -4.893 1.00 95.19 94 ILE A CA 1
ATOM 759 C C . ILE A 1 94 ? 6.724 6.093 -3.944 1.00 95.19 94 ILE A C 1
ATOM 761 O O . ILE A 1 94 ? 5.885 6.033 -3.044 1.00 95.19 94 ILE A O 1
ATOM 765 N N . VAL A 1 95 ? 7.686 5.176 -4.085 1.00 95.62 95 VAL A N 1
ATOM 766 C CA . VAL A 1 95 ? 7.828 4.011 -3.204 1.00 95.62 95 VAL A CA 1
ATOM 767 C C . VAL A 1 95 ? 7.965 4.452 -1.751 1.00 95.62 95 VAL A C 1
ATOM 769 O O . VAL A 1 95 ? 7.299 3.892 -0.879 1.00 95.62 95 VAL A O 1
ATOM 772 N N . LYS A 1 96 ? 8.793 5.465 -1.476 1.00 94.94 96 LYS A N 1
ATOM 773 C CA . LYS A 1 96 ? 8.956 6.009 -0.126 1.00 94.94 96 LYS A CA 1
ATOM 774 C C . LYS A 1 96 ? 7.644 6.579 0.422 1.00 94.94 96 LYS A C 1
ATOM 776 O O . LYS A 1 96 ? 7.288 6.251 1.549 1.00 94.94 96 LYS A O 1
ATOM 781 N N . ASN A 1 97 ? 6.915 7.374 -0.360 1.00 95.25 97 ASN A N 1
ATOM 782 C CA . ASN A 1 97 ? 5.645 7.973 0.060 1.00 95.25 97 ASN A CA 1
ATOM 783 C C . ASN A 1 97 ? 4.605 6.901 0.416 1.00 95.25 97 ASN A C 1
ATOM 785 O O . ASN A 1 97 ? 4.002 6.964 1.487 1.00 95.25 97 ASN A O 1
ATOM 789 N N . VAL A 1 98 ? 4.452 5.874 -0.429 1.00 96.94 98 VAL A N 1
ATOM 790 C CA . VAL A 1 98 ? 3.531 4.757 -0.160 1.00 96.94 98 VAL A CA 1
ATOM 791 C C . VAL A 1 98 ? 3.974 3.972 1.078 1.00 96.94 98 VAL A C 1
ATOM 793 O O . VAL A 1 98 ? 3.152 3.667 1.943 1.00 96.94 98 VAL A O 1
ATOM 796 N N . LYS A 1 99 ? 5.275 3.682 1.221 1.00 97.12 99 LYS A N 1
ATOM 797 C CA . LYS A 1 99 ? 5.820 3.007 2.412 1.00 97.12 99 LYS A CA 1
ATOM 798 C C . LYS A 1 99 ? 5.561 3.796 3.691 1.00 97.12 99 LYS A C 1
ATOM 800 O O . LYS A 1 99 ? 5.152 3.202 4.684 1.00 97.12 99 LYS A O 1
ATOM 805 N N . ASP A 1 100 ? 5.786 5.105 3.680 1.00 96.50 100 ASP A N 1
ATOM 806 C CA . ASP A 1 100 ? 5.590 5.959 4.851 1.00 96.50 100 ASP A CA 1
ATOM 807 C C . ASP A 1 100 ? 4.106 6.084 5.220 1.00 96.50 100 ASP A C 1
ATOM 809 O O . ASP A 1 100 ? 3.764 5.999 6.403 1.00 96.50 100 ASP A O 1
ATOM 813 N N . TYR A 1 101 ? 3.215 6.198 4.227 1.00 97.56 101 TYR A N 1
ATOM 814 C CA . TYR A 1 101 ? 1.771 6.173 4.459 1.00 97.56 101 TYR A CA 1
ATOM 815 C C . TYR A 1 101 ? 1.332 4.856 5.102 1.00 97.56 101 TYR A C 1
ATOM 817 O O . TYR A 1 101 ? 0.724 4.851 6.172 1.00 97.56 101 TYR A O 1
ATOM 825 N N . TYR A 1 102 ? 1.701 3.717 4.518 1.00 98.00 102 TYR A N 1
ATOM 826 C CA . TYR A 1 102 ? 1.296 2.428 5.075 1.00 98.00 102 TYR A CA 1
ATOM 827 C C . TYR A 1 102 ? 2.039 2.067 6.360 1.00 98.00 102 TYR A C 1
ATOM 829 O O . TYR A 1 102 ? 1.515 1.308 7.170 1.00 98.00 102 TYR A O 1
ATOM 837 N N . LYS A 1 103 ? 3.200 2.670 6.634 1.00 97.12 103 LYS A N 1
ATOM 838 C CA . LYS A 1 103 ? 3.807 2.626 7.966 1.00 97.12 103 LYS A CA 1
ATOM 839 C C . LYS A 1 103 ? 2.898 3.295 8.997 1.00 97.12 103 LYS A C 1
ATOM 841 O O . LYS A 1 103 ? 2.733 2.738 10.076 1.00 97.12 103 LYS A O 1
ATOM 846 N N . LEU A 1 104 ? 2.287 4.436 8.674 1.00 96.94 104 LEU A N 1
ATOM 847 C CA . LEU A 1 104 ? 1.300 5.096 9.533 1.00 96.94 104 LEU A CA 1
ATOM 848 C C . LEU A 1 104 ? -0.003 4.283 9.652 1.00 96.94 104 LEU A C 1
ATOM 850 O O . LEU A 1 104 ? -0.536 4.152 10.752 1.00 96.94 104 LEU A O 1
ATOM 854 N N . ALA A 1 105 ? -0.507 3.728 8.546 1.00 96.88 105 ALA A N 1
ATOM 855 C CA . ALA A 1 105 ? -1.784 3.013 8.515 1.00 96.88 105 ALA A CA 1
ATOM 856 C C . ALA A 1 105 ? -1.724 1.609 9.147 1.00 96.88 105 ALA A C 1
ATOM 858 O O . ALA A 1 105 ? -2.688 1.194 9.784 1.00 96.88 105 ALA A O 1
ATOM 859 N N . LEU A 1 106 ? -0.610 0.881 9.003 1.00 97.56 106 LEU A N 1
ATOM 860 C CA . LEU A 1 106 ? -0.452 -0.507 9.466 1.00 97.56 106 LEU A CA 1
ATOM 861 C C . LEU A 1 106 ? 0.383 -0.656 10.746 1.00 97.56 106 LEU A C 1
ATOM 863 O O . LEU A 1 106 ? 0.614 -1.784 11.167 1.00 97.56 106 LEU A O 1
ATOM 867 N N . ASN A 1 107 ? 0.830 0.433 11.382 1.00 98.12 107 ASN A N 1
ATOM 868 C CA . ASN A 1 107 ? 1.523 0.381 12.678 1.00 98.12 107 ASN A CA 1
ATOM 869 C C . ASN A 1 107 ? 0.815 1.267 13.703 1.00 98.12 107 ASN A C 1
ATOM 871 O O . ASN A 1 107 ? 1.263 2.368 14.031 1.00 98.12 107 ASN A O 1
ATOM 875 N N . ILE A 1 108 ? -0.322 0.777 14.189 1.00 98.38 108 ILE A N 1
ATOM 876 C CA . ILE A 1 108 ? -1.154 1.462 15.177 1.00 98.38 108 ILE A CA 1
ATOM 877 C C . ILE A 1 108 ? -0.990 0.754 16.509 1.00 98.38 108 ILE A C 1
ATOM 879 O O . ILE A 1 108 ? -1.142 -0.459 16.596 1.00 98.38 108 ILE A O 1
ATOM 883 N N . ASP A 1 109 ? -0.755 1.535 17.555 1.00 98.56 109 ASP A N 1
ATOM 884 C CA . ASP A 1 109 ? -0.864 1.096 18.936 1.00 98.56 109 ASP A CA 1
ATOM 885 C C . ASP A 1 109 ? -1.803 2.054 19.665 1.00 98.56 109 ASP A C 1
ATOM 887 O O . ASP A 1 109 ? -1.513 3.242 19.823 1.00 98.56 109 ASP A O 1
ATOM 891 N N . TYR A 1 110 ? -2.947 1.535 20.105 1.00 98.50 110 TYR A N 1
ATOM 892 C CA . TYR A 1 110 ? -3.989 2.310 20.767 1.00 98.50 110 TYR A CA 1
ATOM 893 C C . TYR A 1 110 ? -3.493 3.090 21.995 1.00 98.50 110 TYR A C 1
ATOM 895 O O . TYR A 1 110 ? -4.086 4.104 22.366 1.00 98.50 110 TYR A O 1
ATOM 903 N N . ARG A 1 111 ? -2.407 2.631 22.628 1.00 98.56 111 ARG A N 1
ATOM 904 C CA . ARG A 1 111 ? -1.815 3.256 23.816 1.00 98.56 111 ARG A CA 1
ATOM 905 C C . ARG A 1 111 ? -1.057 4.535 23.474 1.00 98.56 111 ARG A C 1
ATOM 907 O O . ARG A 1 111 ? -0.975 5.425 24.314 1.00 98.56 111 ARG A O 1
ATOM 914 N N . THR A 1 112 ? -0.513 4.633 22.261 1.00 98.06 112 THR A N 1
ATOM 915 C CA . THR A 1 112 ? 0.406 5.712 21.861 1.00 98.06 112 THR A CA 1
ATOM 916 C C . THR A 1 112 ? -0.128 6.577 20.724 1.00 98.06 112 THR A C 1
ATOM 918 O O . THR A 1 112 ? 0.310 7.717 20.571 1.00 98.06 112 THR A O 1
ATOM 921 N N . ILE A 1 113 ? -1.096 6.088 19.943 1.00 98.00 113 ILE A N 1
ATOM 922 C CA . ILE A 1 113 ? -1.688 6.850 18.844 1.00 98.00 113 ILE A CA 1
ATOM 923 C C . ILE A 1 113 ? -2.332 8.152 19.351 1.00 98.00 113 ILE A C 1
ATOM 925 O O . ILE A 1 113 ? -3.122 8.183 20.305 1.00 98.00 113 ILE A O 1
ATOM 929 N N . ASN A 1 114 ? -1.986 9.256 18.690 1.00 97.75 114 ASN A N 1
ATOM 930 C CA . ASN A 1 114 ? -2.459 10.596 19.009 1.00 97.75 114 ASN A CA 1
ATOM 931 C C . ASN A 1 114 ? -3.204 11.193 17.800 1.00 97.75 114 ASN A C 1
ATOM 933 O O . ASN A 1 114 ? -2.664 11.135 16.696 1.00 97.75 114 ASN A O 1
ATOM 937 N N . PRO A 1 115 ? -4.403 11.773 17.996 1.00 97.25 115 PRO A N 1
ATOM 938 C CA . PRO A 1 115 ? -5.231 12.292 16.905 1.00 97.25 115 PRO A CA 1
ATOM 939 C C . PRO A 1 115 ? -4.529 13.376 16.077 1.00 97.25 115 PRO A C 1
ATOM 941 O O . PRO A 1 115 ? -4.416 13.239 14.862 1.00 97.25 115 PRO A O 1
ATOM 944 N N . THR A 1 116 ? -3.968 14.398 16.728 1.00 97.38 116 THR A N 1
ATOM 945 C CA . THR A 1 116 ? -3.269 15.505 16.061 1.00 97.38 116 THR A CA 1
ATOM 946 C C . THR A 1 116 ? -2.037 15.022 15.300 1.00 97.38 116 THR A C 1
ATOM 948 O O . THR A 1 116 ? -1.835 15.386 14.145 1.00 97.38 116 THR A O 1
ATOM 951 N N . ALA A 1 117 ? -1.221 14.165 15.920 1.00 97.31 117 ALA A N 1
ATOM 952 C CA . ALA A 1 117 ? -0.029 13.627 15.268 1.00 97.31 117 ALA A CA 1
ATOM 953 C C . ALA A 1 117 ? -0.380 12.715 14.082 1.00 97.31 117 ALA A C 1
ATOM 955 O O . ALA A 1 117 ? 0.319 12.731 13.070 1.00 97.31 117 ALA A O 1
ATOM 956 N N . TYR A 1 118 ? -1.452 11.925 14.198 1.00 97.69 118 TYR A N 1
ATOM 957 C CA . TYR A 1 118 ? -1.934 11.066 13.119 1.00 97.69 118 TYR A CA 1
ATOM 958 C C . TYR A 1 118 ? -2.463 11.894 11.944 1.00 97.69 118 TYR A C 1
ATOM 960 O O . TYR A 1 118 ? -2.100 11.623 10.800 1.00 97.69 118 TYR A O 1
ATOM 968 N N . PHE A 1 119 ? -3.252 12.936 12.223 1.00 97.44 119 PHE A N 1
ATOM 969 C CA . PHE A 1 119 ? -3.738 13.871 11.211 1.00 97.44 119 PHE A CA 1
ATOM 970 C C . PHE A 1 119 ? -2.587 14.570 10.483 1.00 97.44 119 PHE A C 1
ATOM 972 O O . PHE A 1 119 ? -2.521 14.479 9.264 1.00 97.44 119 PHE A O 1
ATOM 979 N N . ASN A 1 120 ? -1.647 15.191 11.205 1.00 97.12 120 ASN A N 1
ATOM 980 C CA . ASN A 1 120 ? -0.537 15.924 10.585 1.00 97.12 120 ASN A CA 1
ATOM 981 C C . ASN A 1 120 ? 0.308 15.015 9.681 1.00 97.12 120 ASN A C 1
ATOM 983 O O . ASN A 1 120 ? 0.598 15.368 8.544 1.00 97.12 120 ASN A O 1
ATOM 987 N N . LYS A 1 121 ? 0.632 13.798 10.142 1.00 96.69 121 LYS A N 1
ATOM 988 C CA . LYS A 1 121 ? 1.357 12.830 9.306 1.00 96.69 121 LYS A CA 1
ATOM 989 C C . LYS A 1 121 ? 0.544 12.390 8.091 1.00 96.69 121 LYS A C 1
ATOM 991 O O . LYS A 1 121 ? 1.104 12.244 7.013 1.00 96.69 121 LYS A O 1
ATOM 996 N N . SER A 1 122 ? -0.761 12.177 8.251 1.00 95.94 122 SER A N 1
ATOM 997 C CA . SER A 1 122 ? -1.638 11.844 7.123 1.00 95.94 122 SER A CA 1
ATOM 998 C C . SER A 1 122 ? -1.707 12.992 6.117 1.00 95.94 122 SER A C 1
ATOM 1000 O O . SER A 1 122 ? -1.693 12.745 4.918 1.00 95.94 122 SER A O 1
ATOM 1002 N N . PHE A 1 123 ? -1.719 14.238 6.593 1.00 94.81 123 PHE A N 1
ATOM 1003 C CA . PHE A 1 123 ? -1.683 15.440 5.765 1.00 94.81 123 PHE A CA 1
ATOM 1004 C C . PHE A 1 123 ? -0.432 15.518 4.902 1.00 94.81 123 PHE A C 1
ATOM 1006 O O . PHE A 1 123 ? -0.527 15.728 3.697 1.00 94.81 123 PHE A O 1
ATOM 1013 N N . ASP A 1 124 ? 0.725 15.220 5.478 1.00 93.62 124 ASP A N 1
ATOM 1014 C CA . ASP A 1 124 ? 1.975 15.227 4.724 1.00 93.62 124 ASP A CA 1
ATOM 1015 C C . ASP A 1 124 ? 2.070 14.082 3.703 1.00 93.62 124 ASP A C 1
ATOM 1017 O O . ASP A 1 124 ? 2.734 14.227 2.673 1.00 93.62 124 ASP A O 1
ATOM 1021 N N . LEU A 1 125 ? 1.423 12.945 3.971 1.00 94.75 125 LEU A N 1
ATOM 1022 C CA . LEU A 1 125 ? 1.593 11.703 3.208 1.00 94.75 125 LEU A CA 1
ATOM 1023 C C . LEU A 1 125 ? 0.501 11.439 2.172 1.00 94.75 125 LEU A C 1
ATOM 1025 O O . LEU A 1 125 ? 0.733 10.658 1.251 1.00 94.75 125 LEU A O 1
ATOM 1029 N N . LEU A 1 126 ? -0.661 12.075 2.297 1.00 95.06 126 LEU A N 1
ATOM 1030 C CA . LEU A 1 126 ? -1.754 11.949 1.342 1.00 95.06 126 LEU A CA 1
ATOM 1031 C C . LEU A 1 126 ? -1.639 13.002 0.236 1.00 95.06 126 LEU A C 1
ATOM 1033 O O . LEU A 1 126 ? -1.199 14.130 0.453 1.00 95.06 126 LEU A O 1
ATOM 1037 N N . GLY A 1 127 ? -2.053 12.641 -0.972 1.00 91.25 127 GLY A N 1
ATOM 1038 C CA . GLY A 1 127 ? -2.285 13.595 -2.046 1.00 91.25 127 GLY A CA 1
ATOM 1039 C C . GLY A 1 127 ? -3.653 14.259 -1.865 1.00 91.25 127 GLY A C 1
ATOM 1040 O O . GLY A 1 127 ? -4.672 13.569 -1.871 1.00 91.25 127 GLY A O 1
ATOM 1041 N N . HIS A 1 128 ? -3.697 15.587 -1.728 1.00 87.81 128 HIS A N 1
ATOM 1042 C CA . HIS A 1 128 ? -4.936 16.340 -1.492 1.00 87.81 128 HIS A CA 1
ATOM 1043 C C . HIS A 1 128 ? -4.915 17.723 -2.172 1.00 87.81 128 HIS A C 1
ATOM 1045 O O . HIS A 1 128 ? -3.856 18.295 -2.405 1.00 87.81 128 HIS A O 1
ATOM 1051 N N . ASN A 1 129 ? -6.093 18.291 -2.458 1.00 84.06 129 ASN A N 1
ATOM 1052 C CA . ASN A 1 129 ? -6.260 19.594 -3.132 1.00 84.06 129 ASN A CA 1
ATOM 1053 C C . ASN A 1 129 ? -6.389 20.785 -2.157 1.00 84.06 129 ASN A C 1
ATOM 1055 O O . ASN A 1 129 ? -7.109 21.741 -2.434 1.00 84.06 129 ASN A O 1
ATOM 1059 N N . GLY A 1 130 ? -5.728 20.736 -0.998 1.00 82.12 130 GLY A N 1
ATOM 1060 C CA . GLY A 1 130 ? -5.810 21.795 0.020 1.00 82.12 130 GLY A CA 1
ATOM 1061 C C . GLY A 1 130 ? -6.381 21.322 1.354 1.00 82.12 130 GLY A C 1
ATOM 1062 O O . GLY A 1 130 ? -5.810 20.438 1.981 1.00 82.12 130 GLY A O 1
ATOM 1063 N N . TYR A 1 131 ? -7.465 21.925 1.838 1.00 88.81 131 TYR A N 1
ATOM 1064 C CA . TYR A 1 131 ? -7.977 21.634 3.181 1.00 88.81 131 TYR A CA 1
ATOM 1065 C C . TYR A 1 131 ? -8.387 20.161 3.355 1.00 88.81 131 TYR A C 1
ATOM 1067 O O . TYR A 1 131 ? -9.121 19.609 2.536 1.00 88.81 131 TYR A O 1
ATOM 1075 N N . MET A 1 132 ? -7.967 19.553 4.467 1.00 90.69 132 MET A N 1
ATOM 1076 C CA . MET A 1 132 ? -8.480 18.269 4.939 1.00 90.69 132 MET A CA 1
ATOM 1077 C C . MET A 1 132 ? -9.102 18.442 6.318 1.00 90.69 132 MET A C 1
ATOM 1079 O O . MET A 1 132 ? -8.481 18.996 7.224 1.00 90.69 132 MET A O 1
ATOM 1083 N N . ASN A 1 133 ? -10.326 17.946 6.478 1.00 93.19 133 ASN A N 1
ATOM 1084 C CA . ASN A 1 133 ? -11.017 17.984 7.758 1.00 93.19 133 ASN A CA 1
ATOM 1085 C C . ASN A 1 133 ? -10.311 17.038 8.754 1.00 93.19 133 ASN A C 1
ATOM 1087 O O . ASN A 1 133 ? -10.192 15.851 8.451 1.00 93.19 133 ASN A O 1
ATOM 1091 N N . PRO A 1 134 ? -9.868 17.508 9.934 1.00 95.38 134 PRO A N 1
ATOM 1092 C CA . PRO A 1 134 ? -9.244 16.647 10.938 1.00 95.38 134 PRO A CA 1
ATOM 1093 C C . PRO A 1 134 ? -10.240 15.747 11.690 1.00 95.38 134 PRO A C 1
ATOM 1095 O O . PRO A 1 134 ? -9.826 14.757 12.291 1.00 95.38 134 PRO A O 1
ATOM 1098 N N . LEU A 1 135 ? -11.546 16.047 11.670 1.00 96.19 135 LEU A N 1
ATOM 1099 C CA . LEU A 1 135 ? -12.550 15.306 12.449 1.00 96.19 135 LEU A CA 1
ATOM 1100 C C . LEU A 1 135 ? -12.588 13.795 12.138 1.00 96.19 135 LEU A C 1
ATOM 1102 O O . LEU A 1 135 ? -12.525 13.017 13.089 1.00 96.19 135 LEU A O 1
ATOM 1106 N N . PRO A 1 136 ? -12.591 13.336 10.869 1.00 94.31 136 PRO A N 1
ATOM 1107 C CA . PRO A 1 136 ? -12.559 11.904 10.562 1.00 94.31 136 PRO A CA 1
ATOM 1108 C C . PRO A 1 136 ? -11.318 11.185 11.110 1.00 94.31 136 P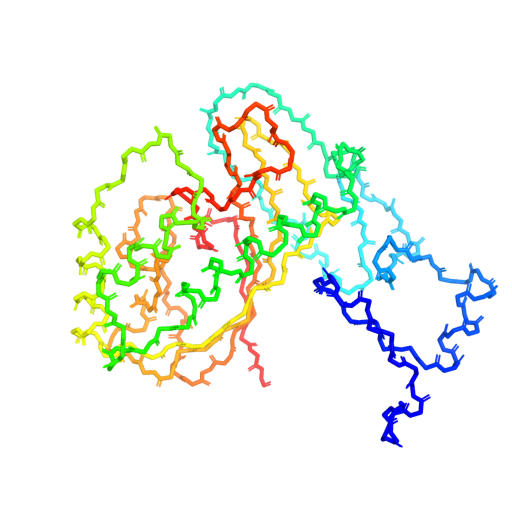RO A C 1
ATOM 1110 O O . PRO A 1 136 ? -11.412 10.036 11.541 1.00 94.31 136 PRO A O 1
ATOM 1113 N N . PHE A 1 137 ? -10.164 11.860 11.146 1.00 96.06 137 PHE A N 1
ATOM 1114 C CA . PHE A 1 137 ? -8.929 11.314 11.714 1.00 96.06 137 PHE A CA 1
ATOM 1115 C C . PHE A 1 137 ? -9.021 11.205 13.240 1.00 96.06 137 PHE A C 1
ATOM 1117 O O . PHE A 1 137 ? -8.593 10.205 13.818 1.00 96.06 137 PHE A O 1
ATOM 1124 N N . ASN A 1 138 ? -9.637 12.190 13.897 1.00 97.19 138 ASN A N 1
ATOM 1125 C CA . ASN A 1 138 ? -9.900 12.135 15.334 1.00 97.19 138 ASN A CA 1
ATOM 1126 C C . ASN A 1 138 ? -10.845 10.977 15.681 1.00 97.19 138 ASN A C 1
ATOM 1128 O O . ASN A 1 138 ? -10.567 10.210 16.605 1.00 97.19 138 ASN A O 1
ATOM 1132 N N . ASP A 1 139 ? -11.921 10.813 14.913 1.00 97.75 139 ASP A N 1
ATOM 1133 C CA . ASP A 1 139 ? -12.884 9.724 15.084 1.00 97.75 139 ASP A CA 1
ATOM 1134 C C . ASP A 1 139 ? -12.234 8.358 14.88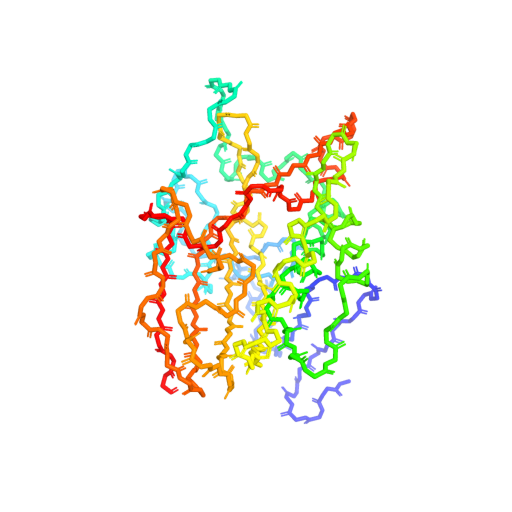5 1.00 97.75 139 ASP A C 1
ATOM 1136 O O . ASP A 1 139 ? -12.458 7.441 15.677 1.00 97.75 139 ASP A O 1
ATOM 1140 N N . PHE A 1 140 ? -11.397 8.230 13.855 1.00 97.94 140 PHE A N 1
ATOM 1141 C CA . PHE A 1 140 ? -10.601 7.036 13.612 1.00 97.94 140 PHE A CA 1
ATOM 1142 C C . PHE A 1 140 ? -9.718 6.697 14.817 1.00 97.94 140 PHE A C 1
ATOM 1144 O O . PHE A 1 140 ? -9.790 5.588 15.346 1.00 97.94 140 PHE A O 1
ATOM 1151 N N . VAL A 1 141 ? -8.930 7.655 15.315 1.00 98.50 141 VAL A N 1
ATOM 1152 C CA . VAL A 1 141 ? -8.039 7.426 16.461 1.00 98.50 141 VAL A CA 1
ATOM 1153 C C . VAL A 1 141 ? -8.823 7.058 17.723 1.00 98.50 141 VAL A C 1
ATOM 1155 O O . VAL A 1 141 ? -8.440 6.130 18.441 1.00 98.50 141 VAL A O 1
ATOM 1158 N N . ASN A 1 142 ? -9.945 7.729 17.985 1.00 98.44 142 ASN A N 1
ATOM 1159 C CA . ASN A 1 142 ? -10.820 7.410 19.113 1.00 98.44 142 ASN A CA 1
ATOM 1160 C C . ASN A 1 142 ? -11.413 6.000 18.995 1.00 98.44 142 ASN A C 1
ATOM 1162 O O . ASN A 1 142 ? -11.474 5.266 19.986 1.00 98.44 142 ASN A O 1
ATOM 1166 N N . PHE A 1 143 ? -11.798 5.588 17.787 1.00 98.50 143 PHE A N 1
ATOM 1167 C CA . PHE A 1 143 ? -12.253 4.229 17.533 1.00 98.50 143 PHE A CA 1
ATOM 1168 C C . PHE A 1 143 ? -11.137 3.207 17.770 1.00 98.50 143 PHE A C 1
ATOM 1170 O O . PHE A 1 143 ? -11.363 2.243 18.495 1.00 98.50 143 PHE A O 1
ATOM 1177 N N . MET A 1 144 ? -9.926 3.430 17.251 1.00 98.56 144 MET A N 1
ATOM 1178 C CA . MET A 1 144 ? -8.776 2.538 17.470 1.00 98.56 144 MET A CA 1
ATOM 1179 C C . MET A 1 144 ? -8.457 2.379 18.966 1.00 98.56 144 MET A C 1
ATOM 1181 O O . MET A 1 144 ? -8.170 1.270 19.426 1.00 98.56 144 MET A O 1
ATOM 1185 N N . LYS A 1 145 ? -8.600 3.464 19.747 1.00 98.69 145 LYS A N 1
ATOM 1186 C CA . LYS A 1 145 ? -8.512 3.467 21.219 1.00 98.69 145 LYS A CA 1
ATOM 1187 C C . LYS A 1 145 ? -9.565 2.599 21.881 1.00 98.69 145 LYS A C 1
ATOM 1189 O O . LYS A 1 145 ? -9.223 1.701 22.650 1.00 98.69 145 LYS A O 1
ATOM 1194 N N . LYS A 1 146 ? -10.837 2.823 21.555 1.00 98.56 146 LYS A N 1
ATOM 1195 C CA . LYS A 1 146 ? -11.954 2.033 22.088 1.00 98.56 146 LYS A CA 1
ATOM 1196 C C . LYS A 1 146 ? -11.838 0.556 21.703 1.00 98.56 146 LYS A C 1
ATOM 1198 O O . LYS A 1 146 ? -12.094 -0.316 22.528 1.00 98.56 146 LYS A O 1
ATOM 1203 N N . ASN A 1 147 ? -11.411 0.288 20.472 1.00 98.56 147 ASN A N 1
ATOM 1204 C CA . ASN A 1 147 ? -11.229 -1.049 19.931 1.00 98.56 147 ASN A CA 1
ATOM 1205 C C . ASN A 1 147 ? -9.934 -1.730 20.431 1.00 98.56 147 ASN A C 1
ATOM 1207 O O . ASN A 1 147 ? -9.753 -2.922 20.203 1.00 98.56 147 ASN A O 1
ATOM 1211 N N . LYS A 1 148 ? -9.054 -1.026 21.162 1.00 98.62 148 LYS A N 1
ATOM 1212 C CA . LYS A 1 148 ? -7.774 -1.542 21.692 1.00 98.62 148 LYS A CA 1
ATOM 1213 C C . LYS A 1 148 ? -6.878 -2.160 20.613 1.00 98.62 148 LYS A C 1
ATOM 1215 O O . LYS A 1 148 ? -6.315 -3.245 20.798 1.00 98.62 148 LYS A O 1
ATOM 1220 N N . VAL A 1 149 ? -6.787 -1.479 19.474 1.00 98.69 149 VAL A N 1
ATOM 1221 C CA . VAL A 1 149 ? -6.041 -1.958 18.310 1.00 98.69 149 VAL A CA 1
ATOM 1222 C C . VAL A 1 149 ? -4.535 -1.880 18.542 1.00 98.69 149 VAL A C 1
ATOM 1224 O O . VAL A 1 149 ? -3.997 -0.834 18.899 1.00 98.69 149 VAL A O 1
ATOM 1227 N N . VAL A 1 150 ? -3.854 -2.992 18.297 1.00 98.75 150 VAL A N 1
ATOM 1228 C CA . VAL A 1 150 ? -2.414 -3.049 18.059 1.00 98.75 150 VAL A CA 1
ATOM 1229 C C . VAL A 1 150 ? -2.213 -3.836 16.770 1.00 98.75 150 VAL A C 1
ATOM 1231 O O . VAL A 1 150 ? -2.542 -5.021 16.722 1.00 98.75 150 VAL A O 1
ATOM 1234 N N . VAL A 1 151 ? -1.703 -3.189 15.729 1.00 98.56 151 VAL A N 1
ATOM 1235 C CA . VAL A 1 151 ? -1.363 -3.799 14.435 1.00 98.56 151 VAL A CA 1
ATOM 1236 C C . VAL A 1 151 ? 0.055 -3.390 14.073 1.00 98.56 151 VAL A C 1
ATOM 1238 O O . VAL A 1 151 ? 0.476 -2.275 14.376 1.00 98.56 151 VAL A O 1
ATOM 1241 N N . GLU A 1 152 ? 0.779 -4.301 13.439 1.00 98.31 152 GLU A N 1
ATOM 1242 C CA . GLU A 1 152 ? 2.069 -4.017 12.822 1.00 98.31 152 GLU A CA 1
ATOM 1243 C C . GLU A 1 152 ? 2.079 -4.519 11.384 1.00 98.31 152 GLU A C 1
ATOM 1245 O O . GLU A 1 152 ? 1.456 -5.538 11.056 1.00 98.31 152 GLU A O 1
ATOM 1250 N N . GLY A 1 153 ? 2.799 -3.811 10.521 1.00 97.50 153 GLY A N 1
ATOM 1251 C CA . GLY A 1 153 ? 2.869 -4.177 9.123 1.00 97.50 153 GLY A CA 1
ATOM 1252 C C . GLY A 1 153 ? 3.705 -3.251 8.259 1.00 97.50 153 GLY A C 1
ATOM 1253 O O . GLY A 1 153 ? 4.210 -2.212 8.686 1.00 97.50 153 GLY A O 1
ATOM 1254 N N . TYR A 1 154 ? 3.855 -3.673 7.011 1.00 95.25 154 TYR A N 1
ATOM 1255 C CA . TYR A 1 154 ? 4.744 -3.075 6.027 1.00 95.25 154 TYR A CA 1
ATOM 1256 C C . TYR A 1 154 ? 4.099 -3.107 4.648 1.00 95.25 154 TYR A C 1
ATOM 1258 O O . TYR A 1 154 ? 3.336 -4.024 4.339 1.00 95.25 154 TYR A O 1
ATOM 1266 N N . ALA A 1 155 ? 4.477 -2.144 3.813 1.00 97.44 155 ALA A N 1
ATOM 1267 C CA . ALA A 1 155 ? 4.156 -2.106 2.396 1.00 97.44 155 ALA A CA 1
ATOM 1268 C C . ALA A 1 155 ? 5.428 -2.261 1.552 1.00 97.44 155 ALA A C 1
ATOM 1270 O O . ALA A 1 155 ? 6.489 -1.726 1.883 1.00 97.44 155 ALA A O 1
ATOM 1271 N N . PHE A 1 156 ? 5.302 -2.964 0.434 1.00 96.25 156 PHE A N 1
ATOM 1272 C CA . PHE A 1 156 ? 6.339 -3.174 -0.569 1.00 96.25 156 PHE A CA 1
ATOM 1273 C C . PHE A 1 156 ? 5.741 -2.840 -1.943 1.00 96.25 156 PHE A C 1
ATOM 1275 O O . PHE A 1 156 ? 5.209 -3.731 -2.612 1.00 96.25 156 PHE A O 1
ATOM 1282 N N . PRO A 1 157 ? 5.752 -1.553 -2.333 1.00 96.44 157 PRO A N 1
ATOM 1283 C CA . PRO A 1 157 ? 5.285 -1.126 -3.648 1.00 96.44 157 PRO A CA 1
ATOM 1284 C C . PRO A 1 157 ? 6.198 -1.681 -4.744 1.00 96.44 157 PRO A C 1
ATOM 1286 O O . PRO A 1 157 ? 7.424 -1.653 -4.599 1.00 96.44 157 PRO A O 1
ATOM 1289 N N . ASP A 1 158 ? 5.610 -2.182 -5.829 1.00 95.25 158 ASP A N 1
ATOM 1290 C CA . ASP A 1 158 ? 6.337 -2.729 -6.973 1.00 95.25 158 ASP A CA 1
ATOM 1291 C C . ASP A 1 158 ? 6.337 -1.721 -8.129 1.00 95.25 158 ASP A C 1
ATOM 1293 O O . ASP A 1 158 ? 5.341 -1.545 -8.829 1.00 95.25 158 ASP A O 1
ATOM 1297 N N . THR A 1 159 ? 7.468 -1.057 -8.355 1.00 93.88 159 THR A N 1
ATOM 1298 C CA . THR A 1 159 ? 7.624 -0.043 -9.410 1.00 93.88 159 THR A CA 1
ATOM 1299 C C . THR A 1 159 ? 7.379 -0.591 -10.815 1.00 93.88 159 THR A C 1
ATOM 1301 O O . THR A 1 159 ? 6.903 0.154 -11.666 1.00 93.88 159 THR A O 1
ATOM 1304 N N . SER A 1 160 ? 7.603 -1.891 -11.052 1.00 94.00 160 SER A N 1
ATOM 1305 C CA . SER A 1 160 ? 7.314 -2.564 -12.334 1.00 94.00 160 SER A CA 1
ATOM 1306 C C . SER A 1 160 ? 5.820 -2.604 -12.685 1.00 94.00 160 SER A C 1
ATOM 1308 O O . SER A 1 160 ? 5.439 -2.914 -13.816 1.00 94.00 160 SER A O 1
ATOM 1310 N N . THR A 1 161 ? 4.971 -2.283 -11.708 1.00 96.00 161 THR A N 1
ATOM 1311 C CA . THR A 1 161 ? 3.513 -2.333 -11.808 1.00 96.00 161 THR A CA 1
ATOM 1312 C C . THR A 1 161 ? 2.866 -0.955 -11.791 1.00 96.00 161 THR A C 1
ATOM 1314 O O . THR A 1 161 ? 1.647 -0.877 -11.686 1.00 96.00 161 THR A O 1
ATOM 1317 N N . ILE A 1 162 ? 3.634 0.136 -11.874 1.00 96.00 162 ILE A N 1
ATOM 1318 C CA . ILE A 1 162 ? 3.030 1.468 -11.936 1.00 96.00 162 ILE A CA 1
ATOM 1319 C C . ILE A 1 162 ? 2.287 1.643 -13.263 1.00 96.00 162 ILE A C 1
ATOM 1321 O O . ILE A 1 162 ? 2.875 1.467 -14.326 1.00 96.00 162 ILE A O 1
ATOM 1325 N N . TYR A 1 163 ? 1.004 1.993 -13.227 1.00 95.81 163 TYR A N 1
ATOM 1326 C CA . TYR A 1 163 ? 0.182 2.194 -14.425 1.00 95.81 163 TYR A CA 1
ATOM 1327 C C . TYR A 1 163 ? -0.732 3.411 -14.282 1.00 95.81 163 TYR A C 1
ATOM 1329 O O . TYR A 1 163 ? -0.913 3.946 -13.188 1.00 95.81 163 TYR A O 1
ATOM 1337 N N . TYR A 1 164 ? -1.320 3.851 -15.394 1.00 93.81 164 TYR A N 1
ATOM 1338 C CA . TYR A 1 164 ? -2.346 4.892 -15.403 1.00 93.81 164 TYR A CA 1
ATOM 1339 C C . TYR A 1 164 ? -3.641 4.330 -15.969 1.00 93.81 164 TYR A C 1
ATOM 1341 O O . TYR A 1 164 ? -3.637 3.660 -17.002 1.00 93.81 164 TYR A O 1
ATOM 1349 N N . TYR A 1 165 ? -4.754 4.607 -15.302 1.00 93.06 165 TYR A N 1
ATOM 1350 C CA . TYR A 1 165 ? -6.059 4.104 -15.697 1.00 93.06 165 TYR A CA 1
ATOM 1351 C C . TYR A 1 165 ? -7.146 5.115 -15.345 1.00 93.06 165 TYR A C 1
ATOM 1353 O O . TYR A 1 165 ? -7.340 5.454 -14.179 1.00 93.06 165 TYR A O 1
ATOM 1361 N N . HIS A 1 166 ? -7.833 5.613 -16.371 1.00 90.06 166 HIS A N 1
ATOM 1362 C CA . HIS A 1 166 ? -8.990 6.503 -16.292 1.00 90.06 166 HIS A CA 1
ATOM 1363 C C . HIS A 1 166 ? -8.828 7.744 -15.400 1.00 90.06 166 HIS A C 1
ATOM 1365 O O . HIS A 1 166 ? -9.769 8.162 -14.725 1.00 90.06 166 HIS A O 1
ATOM 1371 N N . GLY A 1 167 ? -7.650 8.374 -15.428 1.00 87.00 167 GLY A N 1
ATOM 1372 C CA . GLY A 1 167 ? -7.385 9.593 -14.654 1.00 87.00 167 GLY A CA 1
ATOM 1373 C C . GLY A 1 167 ? -6.667 9.371 -13.329 1.00 87.00 167 GLY A C 1
ATOM 1374 O O . GLY A 1 167 ? -6.444 10.336 -12.604 1.00 87.00 167 GLY A O 1
ATOM 1375 N N . THR A 1 168 ? -6.274 8.138 -13.011 1.00 90.62 168 THR A N 1
ATOM 1376 C CA . THR A 1 168 ? -5.560 7.824 -11.770 1.00 90.62 168 THR A CA 1
ATOM 1377 C C . THR A 1 168 ? -4.328 6.971 -12.042 1.00 90.62 168 THR A C 1
ATOM 1379 O O . THR A 1 168 ? -4.350 6.059 -12.869 1.00 90.62 168 THR A O 1
ATOM 1382 N N . GLN A 1 169 ? -3.236 7.288 -11.351 1.00 94.12 169 GLN A N 1
ATOM 1383 C CA . GLN A 1 169 ? -2.036 6.467 -11.303 1.00 94.12 169 GLN A CA 1
ATOM 1384 C C . GLN A 1 169 ? -2.176 5.429 -10.195 1.00 94.12 169 GLN A C 1
ATOM 1386 O O . GLN A 1 169 ? -2.661 5.734 -9.110 1.00 94.12 169 GLN A O 1
ATOM 1391 N N . PHE A 1 170 ? -1.711 4.217 -10.447 1.00 95.81 170 PHE A N 1
ATOM 1392 C CA . PHE A 1 170 ? -1.758 3.127 -9.486 1.00 95.81 170 PHE A CA 1
ATOM 1393 C C . PHE A 1 170 ? -0.402 2.451 -9.400 1.00 95.81 170 PHE A C 1
ATOM 1395 O O . PHE A 1 170 ? 0.310 2.370 -10.399 1.00 95.81 170 PHE A O 1
ATOM 1402 N N . ILE A 1 171 ? -0.068 1.931 -8.223 1.00 96.88 171 ILE A N 1
ATOM 1403 C CA . ILE A 1 171 ? 1.089 1.060 -8.021 1.00 96.88 171 ILE A CA 1
ATOM 1404 C C . ILE A 1 171 ? 0.667 -0.171 -7.224 1.00 96.88 171 ILE A C 1
ATOM 1406 O O . ILE A 1 171 ? 0.125 -0.057 -6.119 1.00 96.88 171 ILE A O 1
ATOM 1410 N N . ARG A 1 172 ? 0.913 -1.367 -7.769 1.00 97.12 172 ARG A N 1
ATOM 1411 C CA . ARG A 1 172 ? 0.615 -2.604 -7.050 1.00 97.12 172 ARG A CA 1
ATOM 1412 C C . ARG A 1 172 ? 1.557 -2.726 -5.872 1.00 97.12 172 ARG A C 1
ATOM 1414 O O . ARG A 1 172 ? 2.774 -2.595 -5.996 1.00 97.12 172 ARG A O 1
ATOM 1421 N N . THR A 1 173 ? 0.979 -2.976 -4.712 1.00 97.81 173 THR A N 1
ATOM 1422 C CA . THR A 1 173 ? 1.703 -2.999 -3.453 1.00 97.81 173 THR A CA 1
ATOM 1423 C C . THR A 1 173 ? 1.417 -4.301 -2.739 1.00 97.81 173 THR A C 1
ATOM 1425 O O . THR A 1 173 ? 0.267 -4.713 -2.582 1.00 97.81 173 THR A O 1
ATOM 1428 N N . LYS A 1 174 ? 2.490 -4.962 -2.309 1.00 98.00 174 LYS A N 1
ATOM 1429 C CA . LYS A 1 174 ? 2.403 -6.071 -1.368 1.00 98.00 174 LYS A CA 1
ATOM 1430 C C . LYS A 1 174 ? 2.356 -5.514 0.042 1.00 98.00 174 LYS A C 1
ATOM 1432 O O . LYS A 1 174 ? 3.197 -4.694 0.400 1.00 98.00 174 LYS A O 1
ATOM 1437 N N . PHE A 1 175 ? 1.463 -6.017 0.872 1.00 98.12 175 PHE A N 1
ATOM 1438 C CA . PHE A 1 175 ? 1.423 -5.707 2.290 1.00 98.12 175 PHE A CA 1
ATOM 1439 C C . PHE A 1 175 ? 1.679 -6.962 3.093 1.00 98.12 175 PHE A C 1
ATOM 1441 O O . PHE A 1 175 ? 1.266 -8.058 2.721 1.00 98.12 175 PHE A O 1
ATOM 1448 N N . LYS A 1 176 ? 2.354 -6.793 4.223 1.00 98.00 176 LYS A N 1
ATOM 1449 C CA . LYS A 1 176 ? 2.516 -7.846 5.215 1.00 98.00 176 LYS A CA 1
ATOM 1450 C C . LYS A 1 176 ? 2.164 -7.277 6.572 1.00 98.00 176 LYS A C 1
ATOM 1452 O O . LYS A 1 176 ? 2.805 -6.318 6.991 1.00 98.00 176 LYS A O 1
ATOM 1457 N N . PHE A 1 177 ? 1.170 -7.840 7.246 1.00 98.38 177 PHE A N 1
ATOM 1458 C CA . PHE A 1 177 ? 0.706 -7.320 8.533 1.00 98.38 177 PHE A CA 1
ATOM 1459 C C . PHE A 1 177 ? 0.184 -8.422 9.455 1.00 98.38 177 PHE A C 1
ATOM 1461 O O . PHE A 1 177 ? -0.133 -9.527 9.009 1.00 98.38 177 PHE A O 1
ATOM 1468 N N . ARG A 1 178 ? 0.069 -8.100 10.744 1.00 98.31 178 ARG A N 1
ATOM 1469 C CA . ARG A 1 178 ? -0.681 -8.884 11.731 1.00 98.31 178 ARG A CA 1
ATOM 1470 C C . ARG A 1 178 ? -1.349 -7.977 12.753 1.00 98.31 178 ARG A C 1
ATOM 1472 O O . ARG A 1 178 ? -0.795 -6.954 13.149 1.00 98.31 178 ARG A O 1
ATOM 1479 N N . VAL A 1 179 ? -2.519 -8.390 13.231 1.00 98.56 179 VAL A N 1
ATOM 1480 C CA . VAL A 1 179 ? -3.222 -7.712 14.328 1.00 98.56 179 VAL A CA 1
ATOM 1481 C C . VAL A 1 179 ? -2.862 -8.406 15.634 1.00 98.56 179 VAL A C 1
ATOM 1483 O O . VAL A 1 179 ? -3.232 -9.553 15.853 1.00 98.56 179 VAL A O 1
ATOM 1486 N N . LEU A 1 180 ? -2.135 -7.728 16.516 1.00 98.56 180 LEU A N 1
ATOM 1487 C CA . LEU A 1 180 ? -1.731 -8.246 17.825 1.00 98.56 180 LEU A CA 1
ATOM 1488 C C . LEU A 1 180 ? -2.862 -8.140 18.855 1.00 98.56 180 LEU A C 1
ATOM 1490 O O . LEU A 1 180 ? -3.035 -9.022 19.692 1.00 98.56 180 LEU A O 1
ATOM 1494 N N . SER A 1 181 ? -3.656 -7.072 18.780 1.00 98.31 181 SER A N 1
ATOM 1495 C CA . SER A 1 181 ? -4.796 -6.836 19.666 1.00 98.31 181 SER A CA 1
ATOM 1496 C C . SER A 1 181 ? -5.886 -6.066 18.934 1.00 98.31 181 SER A C 1
ATOM 1498 O O . SER A 1 181 ? -5.587 -5.175 18.153 1.00 98.31 181 SER A O 1
ATOM 1500 N N . ALA A 1 182 ? -7.142 -6.417 19.194 1.00 97.88 182 ALA A N 1
ATOM 1501 C CA . ALA A 1 182 ? -8.340 -5.653 18.849 1.00 97.88 182 ALA A CA 1
ATOM 1502 C C . ALA A 1 182 ? -9.546 -6.289 19.559 1.00 97.88 182 ALA A C 1
ATOM 1504 O O . ALA A 1 182 ? -9.540 -7.493 19.833 1.00 97.88 182 ALA A O 1
ATOM 1505 N N . THR A 1 183 ? -10.590 -5.526 19.853 1.00 97.88 183 THR A N 1
ATOM 1506 C CA . THR A 1 183 ? -11.880 -6.091 20.283 1.00 97.88 183 THR A CA 1
ATOM 1507 C C . THR A 1 183 ? -12.624 -6.639 19.063 1.00 97.88 183 THR A C 1
ATOM 1509 O O . THR A 1 183 ? -13.111 -7.762 19.094 1.00 97.88 183 THR A O 1
ATOM 1512 N N . ASP A 1 184 ? -12.594 -5.886 17.967 1.00 97.19 184 ASP A N 1
ATOM 1513 C CA . ASP A 1 184 ? -13.079 -6.215 16.634 1.00 97.19 184 ASP A CA 1
ATOM 1514 C C . ASP A 1 184 ? -11.890 -6.248 15.657 1.00 97.19 184 ASP A C 1
ATOM 1516 O O . ASP A 1 184 ? -11.345 -5.203 15.291 1.00 97.19 184 ASP A O 1
ATOM 1520 N N . THR A 1 185 ? -11.466 -7.449 15.246 1.00 96.50 185 THR A N 1
ATOM 1521 C CA . THR A 1 185 ? -10.374 -7.639 14.272 1.00 96.50 185 THR A CA 1
ATOM 1522 C C . THR A 1 185 ? -10.787 -7.338 12.836 1.00 96.50 185 THR A C 1
ATOM 1524 O O . THR A 1 185 ? -9.940 -7.416 11.953 1.00 96.50 185 THR A O 1
ATOM 1527 N N . THR A 1 186 ? -12.049 -6.978 12.584 1.00 96.75 186 THR A N 1
ATOM 1528 C CA . THR A 1 186 ? -12.517 -6.576 11.252 1.00 96.75 186 THR A CA 1
ATOM 1529 C C . THR A 1 186 ? -12.237 -5.107 10.937 1.00 96.75 186 THR A C 1
ATOM 1531 O O . THR A 1 186 ? -12.364 -4.703 9.787 1.00 96.75 186 THR A O 1
ATOM 1534 N N . GLN A 1 187 ? -11.829 -4.316 11.940 1.00 97.19 187 GLN A N 1
ATOM 1535 C CA . GLN A 1 187 ? -11.571 -2.875 11.834 1.00 97.19 187 GLN A CA 1
ATOM 1536 C C . GLN A 1 187 ? -10.309 -2.495 12.626 1.00 97.19 187 GLN A C 1
ATOM 1538 O O . GLN A 1 187 ? -10.374 -2.057 13.778 1.00 97.19 187 GLN A O 1
ATOM 1543 N N . PHE A 1 188 ? -9.142 -2.698 12.020 1.00 97.31 188 PHE A N 1
ATOM 1544 C CA . PHE A 1 188 ? -7.834 -2.616 12.685 1.00 97.31 188 PHE A CA 1
ATOM 1545 C C . PHE A 1 188 ? -6.876 -1.586 12.070 1.00 97.31 188 PHE A C 1
ATOM 1547 O O . PHE A 1 188 ? -5.791 -1.374 12.599 1.00 97.31 188 PHE A O 1
ATOM 1554 N N . ASN A 1 189 ? -7.236 -0.961 10.953 1.00 96.81 189 ASN A N 1
ATOM 1555 C CA . ASN A 1 189 ? -6.446 0.084 10.302 1.00 96.81 189 ASN A CA 1
ATOM 1556 C C . ASN A 1 189 ? -7.362 1.090 9.589 1.00 96.81 189 ASN A C 1
ATOM 1558 O O . ASN A 1 189 ? -8.584 0.938 9.615 1.00 96.81 189 ASN A O 1
ATOM 1562 N N . ALA A 1 190 ? -6.767 2.114 8.966 1.00 95.00 190 ALA A N 1
ATOM 1563 C CA . ALA A 1 190 ? -7.501 3.133 8.212 1.00 95.00 190 ALA A CA 1
ATOM 1564 C C . ALA A 1 190 ? -8.399 2.520 7.122 1.00 95.00 190 ALA A C 1
ATOM 1566 O O . ALA A 1 190 ? -9.552 2.915 6.986 1.00 95.00 190 ALA A O 1
ATOM 1567 N N . ASP A 1 191 ? -7.909 1.490 6.433 1.00 96.25 191 ASP A N 1
ATOM 1568 C CA . ASP A 1 191 ? -8.576 0.917 5.259 1.00 96.25 191 ASP A CA 1
ATOM 1569 C C . ASP A 1 191 ? -9.694 -0.078 5.604 1.00 96.25 191 ASP A C 1
ATOM 1571 O O . ASP A 1 191 ? -10.571 -0.340 4.783 1.00 96.25 191 ASP A O 1
ATOM 1575 N N . SER A 1 192 ? -9.684 -0.636 6.815 1.00 96.50 192 SER A N 1
ATOM 1576 C CA . SER A 1 192 ? -10.730 -1.537 7.321 1.00 96.50 192 SER A CA 1
ATOM 1577 C C . SER A 1 192 ? -11.741 -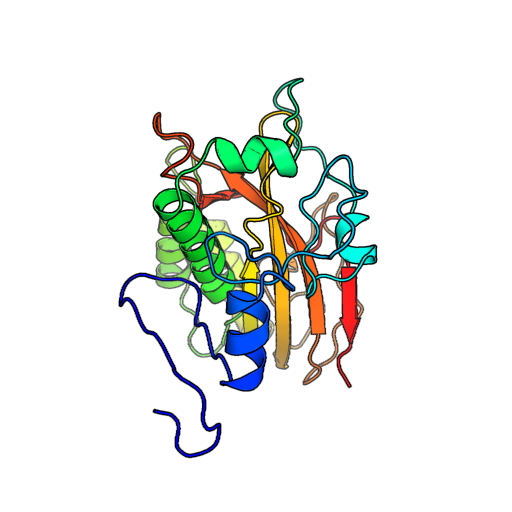0.832 8.228 1.00 96.50 192 SER A C 1
ATOM 1579 O O . SER A 1 192 ? -12.775 -1.409 8.555 1.00 96.50 192 SER A O 1
ATOM 1581 N N . TYR A 1 193 ? -11.480 0.409 8.645 1.00 96.25 193 TYR A N 1
ATOM 1582 C CA . TYR A 1 193 ? -12.384 1.180 9.495 1.00 96.25 193 TYR A CA 1
ATOM 1583 C C . TYR A 1 193 ? -13.601 1.677 8.709 1.00 96.25 193 TYR A C 1
ATOM 1585 O O . TYR A 1 193 ? -13.447 2.384 7.718 1.00 96.25 193 TYR A 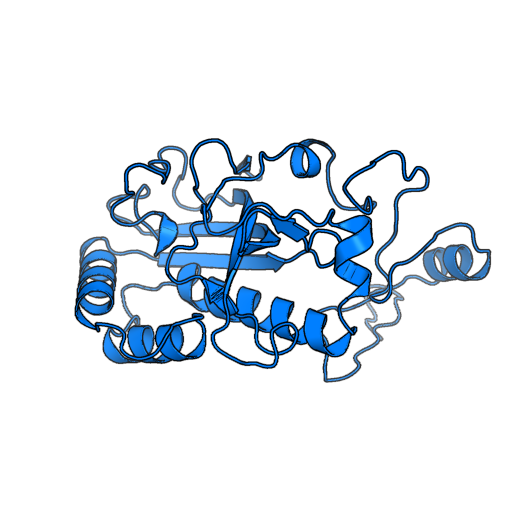O 1
ATOM 1593 N N . LYS A 1 194 ? -14.816 1.350 9.182 1.00 94.75 194 LYS A N 1
ATOM 1594 C CA . LYS A 1 194 ? -16.095 1.762 8.565 1.00 94.75 194 LYS A CA 1
ATOM 1595 C C . LYS A 1 194 ? -16.092 1.597 7.028 1.00 94.75 194 LYS A C 1
ATOM 1597 O O . LYS A 1 194 ? -16.221 2.593 6.314 1.00 94.75 194 LYS A O 1
ATOM 1602 N N . PRO A 1 195 ? -15.948 0.361 6.509 1.00 92.69 195 PRO A N 1
ATOM 1603 C CA . PRO A 1 195 ? -15.833 0.130 5.073 1.00 92.69 195 PRO A CA 1
ATOM 1604 C C . PRO A 1 195 ? -17.062 0.677 4.335 1.00 92.69 195 PRO A C 1
ATOM 1606 O O . PRO A 1 195 ? -18.201 0.399 4.714 1.00 92.69 195 PRO A O 1
ATOM 1609 N N . GLY A 1 196 ? -16.817 1.469 3.290 1.00 89.06 196 GLY A N 1
ATOM 1610 C CA . GLY A 1 196 ? -17.861 1.996 2.412 1.00 89.06 196 GLY A CA 1
ATOM 1611 C C . GLY A 1 196 ? -18.324 0.975 1.369 1.00 89.06 196 GLY A C 1
ATOM 1612 O O . GLY A 1 196 ? -17.907 -0.180 1.361 1.00 89.06 196 GLY A O 1
ATOM 1613 N N . GLU A 1 197 ? -19.155 1.409 0.420 1.00 89.81 197 GLU A N 1
ATOM 1614 C CA . GLU A 1 197 ? -19.733 0.520 -0.603 1.00 89.81 197 GLU A CA 1
ATOM 1615 C C . GLU A 1 197 ? -18.685 -0.187 -1.475 1.00 89.81 197 GLU A C 1
ATOM 1617 O O . GLU A 1 197 ? -18.882 -1.343 -1.859 1.00 89.81 197 GLU A O 1
ATOM 1622 N N . LYS A 1 198 ? -17.563 0.485 -1.754 1.00 89.62 198 LYS A N 1
ATOM 1623 C CA . LYS A 1 198 ? -16.459 -0.032 -2.578 1.00 89.62 198 LYS A CA 1
ATOM 1624 C C . LYS A 1 198 ? -15.413 -0.823 -1.780 1.00 89.62 198 LYS A C 1
ATOM 1626 O O . LYS A 1 198 ? -14.595 -1.509 -2.390 1.00 89.62 198 LYS A O 1
ATOM 1631 N N . SER A 1 199 ? -15.458 -0.768 -0.448 1.00 92.88 199 SER A N 1
ATOM 1632 C CA . SER A 1 199 ? -14.503 -1.439 0.442 1.00 92.88 199 SER A CA 1
ATOM 1633 C C . SER A 1 199 ? -15.077 -2.756 0.959 1.00 92.88 199 SER A C 1
ATOM 1635 O O . SER A 1 199 ? -16.241 -2.844 1.347 1.00 92.88 199 SER A O 1
ATOM 1637 N N . GLU A 1 200 ? -14.263 -3.801 0.961 1.00 94.31 200 GLU A N 1
ATOM 1638 C CA . GLU A 1 200 ? -14.604 -5.103 1.517 1.00 94.31 200 GLU A CA 1
ATOM 1639 C C . GLU A 1 200 ? -14.640 -5.037 3.046 1.00 94.31 200 GLU A C 1
ATOM 1641 O O . GLU A 1 200 ? -13.792 -4.404 3.680 1.00 94.31 200 GLU A O 1
ATOM 1646 N N . LYS A 1 201 ? -15.598 -5.738 3.663 1.00 95.31 201 LYS A N 1
ATOM 1647 C CA . LYS A 1 201 ? -15.574 -5.919 5.114 1.00 95.31 201 LYS A CA 1
ATOM 1648 C C . LYS A 1 201 ? -14.615 -7.060 5.436 1.00 95.31 201 LYS A C 1
ATOM 1650 O O . LYS A 1 201 ? -14.917 -8.228 5.200 1.00 95.31 201 LYS A O 1
ATOM 1655 N N . VAL A 1 202 ? -13.468 -6.729 6.015 1.00 95.75 202 VAL A N 1
ATOM 1656 C CA . VAL A 1 202 ? -12.421 -7.707 6.326 1.00 95.75 202 VAL A CA 1
ATOM 1657 C C . VAL A 1 202 ? -12.870 -8.635 7.458 1.00 95.75 202 VAL A C 1
ATOM 1659 O O . VAL A 1 202 ? -12.838 -8.261 8.619 1.00 95.75 202 VAL A O 1
ATOM 1662 N N . THR A 1 203 ? -13.285 -9.863 7.147 1.00 96.12 203 THR A N 1
ATOM 1663 C CA . THR A 1 203 ? -13.778 -10.843 8.145 1.00 96.12 203 THR A CA 1
ATOM 1664 C C . THR A 1 203 ? -12.814 -12.001 8.411 1.00 96.12 203 THR A C 1
ATOM 1666 O O . THR A 1 203 ? -13.047 -12.816 9.299 1.00 96.12 203 THR A O 1
ATOM 1669 N N . TRP A 1 204 ? -11.715 -12.072 7.662 1.00 96.00 204 TRP A N 1
ATOM 1670 C CA . TRP A 1 204 ? -10.783 -13.202 7.656 1.00 96.00 204 TRP A CA 1
ATOM 1671 C C . TRP A 1 204 ? -9.554 -13.015 8.564 1.00 96.00 204 TRP A C 1
ATOM 1673 O O . TRP A 1 204 ? -8.762 -13.947 8.716 1.00 96.00 204 TRP A O 1
ATOM 1683 N N . VAL A 1 205 ? -9.384 -11.837 9.178 1.00 97.06 205 VAL A N 1
ATOM 1684 C CA . VAL A 1 205 ? -8.224 -11.508 10.025 1.00 97.06 205 VAL A CA 1
ATOM 1685 C C . VAL A 1 205 ? -8.380 -12.064 11.441 1.00 97.06 205 VAL A C 1
ATOM 1687 O O . VAL A 1 205 ? -9.322 -11.739 12.169 1.00 97.06 205 VAL A O 1
ATOM 1690 N N . LYS A 1 206 ? -7.387 -12.854 11.857 1.00 96.62 206 LYS A N 1
ATOM 1691 C CA . LYS A 1 206 ? -7.241 -13.433 13.196 1.00 96.62 206 LYS A CA 1
ATOM 1692 C C . LYS A 1 206 ? -6.120 -12.734 13.965 1.00 96.62 206 LYS A C 1
ATOM 1694 O O . LYS A 1 206 ? -5.143 -12.260 13.383 1.00 96.62 206 LYS A O 1
ATOM 1699 N N . LYS A 1 207 ? -6.239 -12.710 15.295 1.00 97.19 207 LYS A N 1
ATOM 1700 C CA . LYS A 1 207 ? -5.201 -12.153 16.175 1.00 97.19 207 LYS A CA 1
ATOM 1701 C C . LYS A 1 207 ? -3.910 -12.965 16.086 1.00 97.19 207 LYS A C 1
ATOM 1703 O O . LYS A 1 207 ? -3.955 -14.188 16.037 1.00 97.19 207 LYS A O 1
ATOM 1708 N N . GLY A 1 208 ? -2.772 -12.278 16.096 1.00 97.12 208 GLY A N 1
ATOM 1709 C CA . GLY A 1 208 ? -1.426 -12.856 16.073 1.00 97.12 208 GLY A CA 1
ATOM 1710 C C . GLY A 1 208 ? -0.989 -13.437 14.725 1.00 97.12 208 GLY A C 1
ATOM 1711 O O . GLY A 1 208 ? 0.198 -13.697 14.545 1.00 97.12 208 GLY A O 1
ATOM 1712 N N . GLN A 1 209 ? -1.912 -13.594 13.776 1.00 97.81 209 GLN A N 1
ATOM 1713 C CA . GLN A 1 209 ? -1.667 -14.242 12.497 1.00 97.81 209 GLN A CA 1
ATOM 1714 C C . GLN A 1 209 ? -1.086 -13.261 11.474 1.00 97.81 209 GLN A C 1
ATOM 1716 O O . GLN A 1 209 ? -1.619 -12.169 11.277 1.00 97.81 209 GLN A O 1
ATOM 1721 N N . TRP A 1 210 ? -0.001 -13.665 10.808 1.00 97.94 210 TRP A N 1
ATOM 1722 C CA . TRP A 1 210 ? 0.568 -12.923 9.687 1.00 97.94 210 TRP A CA 1
ATOM 1723 C C . TRP A 1 210 ? -0.221 -13.160 8.404 1.00 97.94 210 TRP A C 1
ATOM 1725 O O . TRP A 1 210 ? -0.548 -14.298 8.054 1.00 97.94 210 TRP A O 1
ATOM 1735 N N . TYR A 1 211 ? -0.445 -12.073 7.677 1.00 98.00 211 TYR A N 1
ATOM 1736 C CA . TYR A 1 211 ? -1.066 -12.074 6.364 1.00 98.00 211 TYR A CA 1
ATOM 1737 C C . TYR A 1 211 ? -0.164 -11.390 5.353 1.00 98.00 211 TYR A C 1
ATOM 1739 O O . TYR A 1 211 ? 0.524 -10.420 5.673 1.00 98.00 211 TYR A O 1
ATOM 1747 N N . GLU A 1 212 ? -0.198 -11.900 4.130 1.00 97.44 212 GLU A N 1
ATOM 1748 C CA . GLU A 1 212 ? 0.307 -11.224 2.944 1.00 97.44 212 GLU A CA 1
ATOM 1749 C C . GLU A 1 212 ? -0.883 -10.822 2.079 1.00 97.44 212 GLU A C 1
ATOM 1751 O O . GLU A 1 212 ? -1.762 -11.646 1.819 1.00 97.44 212 GLU A O 1
ATOM 1756 N N . THR A 1 213 ? -0.929 -9.565 1.649 1.00 97.12 213 THR A N 1
ATOM 1757 C CA . THR A 1 213 ? -1.956 -9.069 0.732 1.00 97.12 213 THR A CA 1
ATOM 1758 C C . THR A 1 213 ? -1.332 -8.342 -0.442 1.00 97.12 213 THR A C 1
ATOM 1760 O O . THR A 1 213 ? -0.213 -7.847 -0.357 1.00 97.12 213 THR A O 1
ATOM 1763 N N . TYR A 1 214 ? -2.065 -8.279 -1.544 1.00 97.75 214 TYR A N 1
ATOM 1764 C CA . TYR A 1 214 ? -1.702 -7.479 -2.706 1.00 97.75 214 TYR A CA 1
ATOM 1765 C C . TYR A 1 214 ? -2.912 -6.666 -3.128 1.00 97.75 214 TYR A C 1
ATOM 1767 O O . TYR A 1 214 ? -3.995 -7.230 -3.275 1.00 97.75 214 TYR A O 1
ATOM 1775 N N . SER A 1 215 ? -2.725 -5.372 -3.347 1.00 96.94 215 SER A N 1
ATOM 1776 C CA . SER A 1 215 ? -3.732 -4.492 -3.942 1.00 96.94 215 SER A CA 1
ATOM 1777 C C . SER A 1 215 ? -3.045 -3.368 -4.706 1.00 96.94 215 SER A C 1
ATOM 1779 O O . SER A 1 215 ? -1.843 -3.136 -4.550 1.00 96.94 215 SER A O 1
ATOM 1781 N N . ASP A 1 216 ? -3.811 -2.673 -5.535 1.00 96.31 216 ASP A N 1
ATOM 1782 C CA . ASP A 1 216 ? -3.348 -1.442 -6.162 1.00 96.31 216 ASP A CA 1
ATOM 1783 C C . ASP A 1 216 ? -3.530 -0.279 -5.184 1.00 96.31 216 ASP A C 1
ATOM 1785 O O . ASP A 1 216 ? -4.584 -0.155 -4.564 1.00 96.31 216 ASP A O 1
ATOM 1789 N N . VAL A 1 217 ? -2.486 0.535 -5.028 1.00 96.88 217 VAL A N 1
ATOM 1790 C CA . VAL A 1 217 ? -2.522 1.796 -4.280 1.00 96.88 217 VAL A CA 1
ATOM 1791 C C . VAL A 1 217 ? -2.780 2.910 -5.275 1.00 96.88 217 VAL A C 1
ATOM 1793 O O . VAL A 1 217 ? -1.973 3.114 -6.187 1.00 96.88 217 VAL A O 1
ATOM 1796 N N . ALA A 1 218 ? -3.887 3.627 -5.106 1.00 95.19 218 ALA A N 1
ATOM 1797 C CA . ALA A 1 218 ? -4.171 4.827 -5.874 1.00 95.19 218 ALA A CA 1
ATOM 1798 C C . ALA A 1 218 ? -3.203 5.943 -5.474 1.00 95.19 218 ALA A C 1
ATOM 1800 O O . ALA A 1 218 ? -2.998 6.230 -4.292 1.00 95.19 218 ALA A O 1
ATOM 1801 N N . LEU A 1 219 ? -2.627 6.596 -6.474 1.00 95.12 219 LEU A N 1
ATOM 1802 C CA . LEU A 1 219 ? -1.709 7.707 -6.313 1.00 95.12 219 LEU A CA 1
ATOM 1803 C C . LEU A 1 219 ? -2.367 9.001 -6.785 1.00 95.12 219 LEU A C 1
ATOM 1805 O O . LEU A 1 219 ? -3.117 9.023 -7.761 1.00 95.12 219 LEU A O 1
ATOM 1809 N N . PHE A 1 220 ? -2.064 10.093 -6.095 1.00 92.38 220 PHE A N 1
ATOM 1810 C CA . PHE A 1 220 ? -2.593 11.413 -6.396 1.00 92.38 220 PHE A CA 1
ATOM 1811 C C . PHE A 1 220 ? -1.536 12.495 -6.187 1.00 92.38 220 PHE A C 1
ATOM 1813 O O . PHE A 1 220 ? -0.697 12.413 -5.287 1.00 92.38 220 PHE A O 1
ATOM 1820 N N . THR A 1 221 ? -1.619 13.542 -7.002 1.00 90.25 221 THR A N 1
ATOM 1821 C CA . THR A 1 221 ? -0.912 14.803 -6.797 1.00 90.25 221 THR A CA 1
ATOM 1822 C C . THR A 1 221 ? -1.743 15.967 -7.325 1.00 90.25 221 THR A C 1
ATOM 1824 O O . THR A 1 221 ? -2.510 15.817 -8.273 1.00 90.25 221 THR A O 1
ATOM 1827 N N . ASN A 1 222 ? -1.574 17.131 -6.705 1.00 83.00 222 ASN A N 1
ATOM 1828 C CA . ASN A 1 222 ? -2.102 18.415 -7.157 1.00 83.00 222 ASN A CA 1
ATOM 1829 C C . ASN A 1 222 ? -1.003 19.344 -7.709 1.00 83.00 222 ASN A C 1
ATOM 1831 O O . ASN A 1 222 ? -1.259 20.517 -7.975 1.00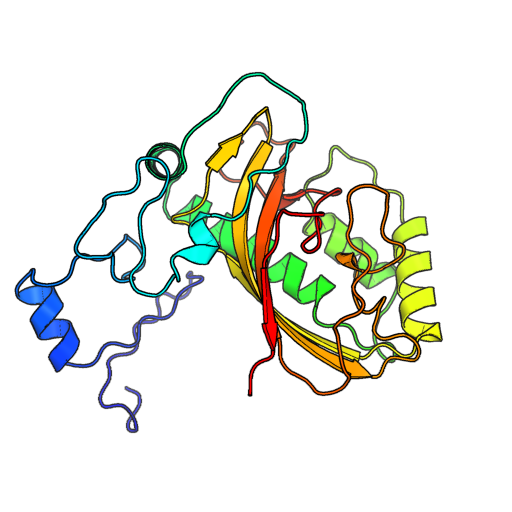 83.00 222 ASN A O 1
ATOM 1835 N N . SER A 1 223 ? 0.225 18.839 -7.847 1.00 85.25 223 SER A N 1
ATOM 1836 C CA . SER A 1 223 ? 1.355 19.564 -8.426 1.00 85.25 223 SER A CA 1
ATOM 1837 C C . SER A 1 223 ? 1.328 19.513 -9.953 1.00 85.25 223 SER A C 1
ATOM 1839 O O . SER A 1 223 ? 0.865 18.538 -10.543 1.00 85.25 223 SER A O 1
ATOM 1841 N N . GLN A 1 224 ? 1.914 20.525 -10.599 1.00 82.94 224 GLN A N 1
ATOM 1842 C CA . GLN A 1 224 ? 2.219 20.477 -12.035 1.00 82.94 224 GLN A CA 1
ATOM 1843 C C . GLN A 1 224 ? 3.318 19.452 -12.366 1.00 82.94 224 GLN A C 1
ATOM 1845 O O . GLN A 1 224 ? 3.356 18.933 -13.479 1.00 82.94 224 GLN A O 1
ATOM 1850 N N . ASP A 1 225 ? 4.178 19.121 -11.397 1.00 85.88 225 ASP A N 1
ATOM 1851 C CA . ASP A 1 225 ? 5.088 17.976 -11.483 1.00 85.88 225 ASP A CA 1
ATOM 1852 C C . ASP A 1 225 ? 4.319 16.683 -11.168 1.00 85.88 225 ASP A C 1
ATOM 1854 O O . ASP A 1 225 ? 4.343 16.168 -10.045 1.00 85.88 225 ASP A O 1
ATOM 1858 N N . ILE A 1 226 ? 3.583 16.191 -12.166 1.00 83.62 226 ILE A N 1
ATOM 1859 C CA . ILE A 1 226 ? 2.654 15.063 -12.019 1.00 83.62 226 ILE A CA 1
ATOM 1860 C C . ILE A 1 226 ? 3.340 13.712 -11.768 1.00 83.62 226 ILE A C 1
ATOM 1862 O O . ILE A 1 226 ? 2.664 12.758 -11.387 1.00 83.62 226 ILE A O 1
ATOM 1866 N N . TYR A 1 227 ? 4.654 13.614 -11.983 1.00 86.56 227 TYR A N 1
ATOM 1867 C CA . TYR A 1 227 ? 5.412 12.372 -11.821 1.00 86.56 227 TYR A CA 1
ATOM 1868 C C . TYR A 1 227 ? 6.227 12.382 -10.523 1.00 86.56 227 TYR A C 1
ATOM 1870 O O . TYR A 1 227 ? 6.187 11.410 -9.768 1.00 86.56 227 TYR A O 1
ATOM 1878 N N . GLY A 1 228 ? 6.882 13.498 -10.190 1.00 80.75 228 GLY A N 1
ATOM 1879 C CA . GLY A 1 228 ? 7.772 13.602 -9.034 1.00 80.75 228 GLY A CA 1
ATOM 1880 C C . GLY A 1 228 ? 7.104 13.894 -7.692 1.00 80.75 228 GLY A C 1
ATOM 1881 O O . GLY A 1 228 ? 7.796 13.992 -6.673 1.00 80.75 228 GLY A O 1
ATOM 1882 N N . THR A 1 229 ? 5.778 14.028 -7.641 1.00 89.38 229 THR A N 1
ATOM 1883 C CA . THR A 1 229 ? 5.058 14.423 -6.412 1.00 89.38 229 THR A CA 1
ATOM 1884 C C . THR A 1 229 ? 3.888 13.515 -6.038 1.00 89.38 229 THR A C 1
ATOM 1886 O O . THR A 1 229 ? 3.121 13.844 -5.133 1.00 89.38 229 THR A O 1
ATOM 1889 N N . LEU A 1 230 ? 3.757 12.360 -6.694 1.00 94.88 230 LEU A N 1
ATOM 1890 C CA . LEU A 1 230 ? 2.704 11.393 -6.394 1.00 94.88 230 LEU A CA 1
ATOM 1891 C C . LEU A 1 230 ? 2.809 10.873 -4.951 1.00 94.88 230 LEU A C 1
ATOM 1893 O O . LEU A 1 230 ? 3.868 10.455 -4.470 1.00 94.88 230 LEU A O 1
ATOM 1897 N N . LYS A 1 231 ? 1.667 10.899 -4.269 1.00 95.88 231 LYS A N 1
ATOM 1898 C CA . LYS A 1 231 ? 1.436 10.417 -2.904 1.00 95.88 231 LYS A CA 1
ATOM 1899 C C . LYS A 1 231 ? 0.247 9.462 -2.895 1.00 95.88 231 LYS A C 1
ATOM 1901 O O . LYS A 1 231 ? -0.474 9.394 -3.886 1.00 95.88 231 LYS A O 1
ATOM 1906 N N . THR A 1 232 ? 0.001 8.760 -1.792 1.00 96.12 232 THR A N 1
ATOM 1907 C CA . THR A 1 232 ? -1.211 7.937 -1.661 1.00 96.12 232 THR A CA 1
ATOM 1908 C C . THR A 1 232 ? -2.464 8.811 -1.769 1.00 96.12 232 THR A C 1
ATOM 1910 O O . THR A 1 232 ? -2.538 9.876 -1.155 1.00 96.12 232 THR A O 1
ATOM 1913 N N . GLY A 1 233 ? -3.445 8.394 -2.565 1.00 93.31 233 GLY A N 1
ATOM 1914 C CA . GLY A 1 233 ? -4.711 9.105 -2.717 1.00 93.31 233 GLY A CA 1
ATOM 1915 C C . GLY A 1 233 ? -5.527 9.109 -1.423 1.00 93.31 233 GLY A C 1
ATOM 1916 O O . GLY A 1 233 ? -5.537 8.139 -0.674 1.00 93.31 233 GLY A O 1
ATOM 1917 N N . THR A 1 234 ? -6.262 10.191 -1.162 1.00 89.19 234 THR A N 1
ATOM 1918 C CA . THR A 1 234 ? -7.135 10.312 0.030 1.00 89.19 234 THR A CA 1
ATOM 1919 C C . THR A 1 234 ? -8.282 9.302 0.077 1.00 89.19 234 THR A C 1
ATOM 1921 O O . THR A 1 234 ? -8.847 9.071 1.142 1.00 89.19 234 THR A O 1
ATOM 1924 N N . THR A 1 235 ? -8.631 8.710 -1.064 1.00 85.31 235 THR A N 1
ATOM 1925 C CA . THR A 1 235 ? -9.670 7.683 -1.208 1.00 85.31 235 THR A CA 1
ATOM 1926 C C . THR A 1 235 ? -9.091 6.287 -1.451 1.00 85.31 235 THR A C 1
ATOM 1928 O O . THR A 1 235 ? -9.841 5.378 -1.809 1.00 85.31 235 THR A O 1
ATOM 1931 N N . ASP A 1 236 ? -7.773 6.117 -1.284 1.00 92.25 236 ASP A N 1
ATOM 1932 C CA . ASP A 1 236 ? -7.106 4.820 -1.403 1.00 92.25 236 ASP A CA 1
ATOM 1933 C C . ASP A 1 236 ? -7.618 3.825 -0.353 1.00 92.25 236 ASP A C 1
ATOM 1935 O O . ASP A 1 236 ? -8.026 4.209 0.747 1.00 92.25 236 ASP A O 1
ATOM 1939 N N . ASN A 1 237 ? -7.637 2.540 -0.711 1.00 93.69 237 ASN A N 1
ATOM 1940 C CA . ASN A 1 237 ? -8.054 1.477 0.194 1.00 93.69 237 ASN A CA 1
ATOM 1941 C C . ASN A 1 237 ? -7.511 0.117 -0.264 1.00 93.69 237 ASN A C 1
ATOM 1943 O O . ASN A 1 237 ? -7.912 -0.403 -1.314 1.00 93.69 237 ASN A O 1
ATOM 1947 N N . MET A 1 238 ? -6.682 -0.514 0.572 1.00 95.44 238 MET A N 1
ATOM 1948 C CA . MET A 1 238 ? -6.084 -1.818 0.269 1.00 95.44 238 MET A CA 1
ATOM 1949 C C . MET A 1 238 ? -7.084 -2.990 0.198 1.00 95.44 238 MET A C 1
ATOM 1951 O O . MET A 1 238 ? -6.739 -4.079 -0.260 1.00 95.44 238 MET A O 1
ATOM 1955 N N . PHE A 1 239 ? -8.327 -2.792 0.644 1.00 96.38 239 PHE A N 1
ATOM 1956 C CA . PHE A 1 239 ? -9.402 -3.786 0.664 1.00 96.38 239 PHE A CA 1
ATOM 1957 C C . PHE A 1 239 ? -10.527 -3.438 -0.320 1.00 96.38 239 PHE A C 1
ATOM 1959 O O . PHE A 1 239 ? -11.701 -3.678 -0.045 1.00 96.38 239 PHE A O 1
ATOM 1966 N N . THR A 1 240 ? -10.203 -2.879 -1.487 1.00 94.44 240 THR A N 1
ATOM 1967 C CA . THR A 1 240 ? -11.200 -2.596 -2.533 1.00 94.44 240 THR A CA 1
ATOM 1968 C C . THR A 1 240 ? -11.844 -3.887 -3.061 1.00 94.44 240 THR A C 1
ATOM 1970 O O . THR A 1 240 ? -11.148 -4.813 -3.484 1.00 94.44 240 THR A O 1
ATOM 1973 N N . LYS A 1 241 ? -13.183 -3.967 -3.069 1.00 93.25 241 LYS A N 1
ATOM 1974 C CA . LYS A 1 241 ? -13.938 -5.182 -3.436 1.00 93.25 241 LYS A CA 1
ATOM 1975 C C . LYS A 1 241 ? -13.511 -5.739 -4.794 1.00 93.25 241 LYS A C 1
ATOM 1977 O O . LYS A 1 241 ? -13.584 -5.061 -5.815 1.00 93.25 241 LYS A O 1
ATOM 1982 N N . GLY A 1 242 ? -13.098 -7.007 -4.807 1.00 92.06 242 GLY A N 1
ATOM 1983 C CA . GLY A 1 242 ? -12.681 -7.711 -6.024 1.00 92.06 242 GLY A CA 1
ATOM 1984 C C . GLY A 1 242 ? -11.354 -7.243 -6.640 1.00 92.06 242 GLY A C 1
ATOM 1985 O O . GLY A 1 242 ? -11.015 -7.718 -7.724 1.00 92.06 242 GLY A O 1
ATOM 1986 N N . ALA A 1 243 ? -10.614 -6.352 -5.970 1.00 94.75 243 ALA A N 1
ATOM 1987 C CA . ALA A 1 243 ? -9.359 -5.760 -6.442 1.00 94.75 243 ALA A CA 1
ATOM 1988 C C . ALA A 1 243 ? -8.198 -5.940 -5.441 1.00 94.75 243 ALA A C 1
ATOM 1990 O O . ALA A 1 243 ? -7.278 -5.127 -5.380 1.00 94.75 243 ALA A O 1
ATOM 1991 N N . TYR A 1 244 ? -8.225 -7.021 -4.657 1.00 96.44 244 TYR A N 1
ATOM 1992 C CA . TYR A 1 244 ? -7.115 -7.410 -3.789 1.00 96.44 244 TYR A CA 1
ATOM 1993 C C . TYR A 1 244 ? -7.016 -8.934 -3.643 1.00 96.44 244 TYR A C 1
ATOM 1995 O O . TYR A 1 244 ? -7.965 -9.670 -3.923 1.00 96.44 244 TYR A O 1
ATOM 2003 N N . LEU A 1 245 ? -5.858 -9.404 -3.184 1.00 96.56 245 LEU A N 1
ATOM 2004 C CA . LEU A 1 245 ? -5.607 -10.784 -2.771 1.00 96.56 245 LEU A CA 1
ATOM 2005 C C . LEU A 1 245 ? -5.152 -10.803 -1.320 1.00 96.56 245 LEU A C 1
ATOM 2007 O O . LEU A 1 245 ? -4.496 -9.867 -0.867 1.00 96.56 245 LEU A O 1
ATOM 2011 N N . TYR A 1 246 ? -5.425 -11.899 -0.618 1.00 96.12 246 TYR A N 1
ATOM 2012 C CA . TYR A 1 246 ? -4.832 -12.160 0.686 1.00 96.12 246 TYR A CA 1
ATOM 2013 C C . TYR A 1 246 ? -4.443 -13.629 0.840 1.00 96.12 246 TYR A C 1
ATOM 2015 O O . TYR A 1 246 ? -5.021 -14.520 0.214 1.00 96.12 246 TYR A O 1
ATOM 2023 N N . LYS A 1 247 ? -3.453 -13.872 1.696 1.00 96.00 247 LYS A N 1
ATOM 2024 C CA . LYS A 1 247 ? -2.966 -15.194 2.074 1.00 96.00 247 LYS A CA 1
ATOM 2025 C C . LYS A 1 247 ? -2.566 -15.194 3.546 1.00 96.00 247 LYS A C 1
ATOM 2027 O O . LY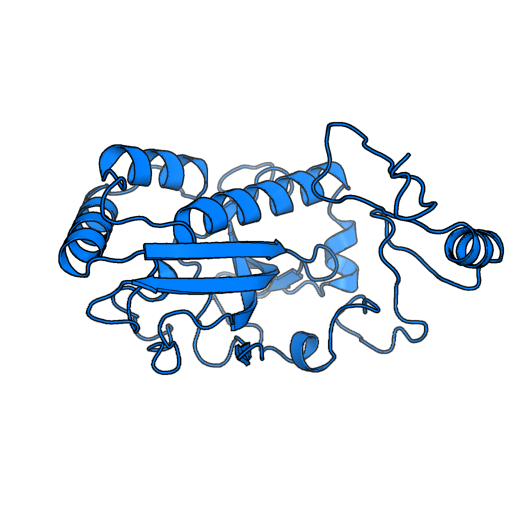S A 1 247 ? -1.828 -14.323 3.999 1.00 96.00 247 LYS A O 1
ATOM 2032 N N . GLU A 1 248 ? -3.027 -16.202 4.278 1.00 95.31 248 GLU A N 1
ATOM 2033 C CA . GLU A 1 248 ? -2.555 -16.507 5.632 1.00 95.31 248 GLU A CA 1
ATOM 2034 C C . GLU A 1 248 ? -1.158 -17.151 5.557 1.00 95.31 248 GLU A C 1
ATOM 2036 O O . GLU A 1 248 ? -0.943 -18.091 4.784 1.00 95.31 248 GLU A O 1
ATOM 2041 N N . LEU A 1 249 ? -0.193 -16.632 6.320 1.00 92.81 249 LEU A N 1
ATOM 2042 C CA . LEU A 1 249 ? 1.175 -17.159 6.362 1.00 92.81 249 LEU A CA 1
ATOM 2043 C C . LEU A 1 249 ? 1.316 -18.182 7.493 1.00 92.81 249 LEU A C 1
ATOM 2045 O O . LEU A 1 249 ? 1.070 -17.853 8.647 1.00 92.81 249 LEU A O 1
ATOM 2049 N N . LYS A 1 250 ? 1.701 -19.414 7.164 1.00 80.75 250 LYS A N 1
ATOM 2050 C CA . LYS A 1 250 ? 1.952 -20.458 8.167 1.00 80.75 250 LYS A CA 1
ATOM 2051 C C . LYS A 1 250 ? 3.254 -20.216 8.920 1.00 80.75 250 LYS A C 1
ATOM 2053 O O . LYS A 1 250 ? 4.195 -19.690 8.283 1.00 80.75 250 LYS A O 1
#

Sequence (250 aa):
MSETLNAAVKWDGKVSYINITSPEYQAKVDAGTVTLDVWGRELRAKQNSKEWTLMSDTPDNVYTIKKYMITHADGEYKAKDYINKFTKEELDRIVKNVKDYYKLALNIDYRTINPTAYFNKSFDLLGHNGYMNPLPFNDFVNFMKKNKVVVEGYAFPDTSTIYYYHGTQFIRTKFKFRVLSATDTTQFNADSYKPGEKSEKVTWVKKGQWYETYSDVALFTNSQDIYGTLKTGTTDNMFTKGAYLYKELK

Foldseek 3Di:
DPPVQCWDWDDPPQAPDIDTDHPVRVVCVVVVVFDADPRRFTFDPDPPDPAFRHGPPDDPVLVVQDDDDPADAADWDGLQGVLVVDDPNLLRLQQVLAFQLVQLFFADALVPDDLVVSQVSCVVSAADDDDDDSVVSVVLSVQLNVFRWGKHKTKDWDSRGWIDDNHWTKTKIKMKMAIQGTNDQQDRGPQSHPHDPQFDRRPPHDHPWIKIKIFIFTWHHPDPCGRNGTGGYPPGHSRGPSRMDMDTDD

Radius of gyration: 19.07 Å; chains: 1; bounding box: 50×42×46 Å